Protein AF-A0A6N7MCQ1-F1 (afdb_monomer)

Nearest PDB structures (foldseek):
  2qne-assembly1_B  TM=9.044E-01  e=3.522E-06  Desulfitobacterium hafniense Y51
  7xcn-assembly1_D  TM=7.629E-01  e=4.212E-04  Methanosarcina barkeri MS
  7xcl-assembly1_F  TM=7.131E-01  e=3.229E-04  Methanosarcina barkeri MS
  7xcm-assembly1_C  TM=6.986E-01  e=2.893E-03  Methanosarcina barkeri MS

Sequence (179 aa):
MDYENFWTLVYDVQMKRMLSQSILIGRFDLYRSTSKEVTKHMSSNLRPELKLLGTETIKKVITEAKEVLEELGFYIENRQAIELLQQVGVRIDLEKKRAYLSPDLIDKALESVPSTIPLFNRAGHEVVELGGDNVCFDPGSAALNVLDPETGETRNAVTMDFIHLGRELMRILSSEFIV

Solvent-accessible surface area (backbone atoms only — not comparable to full-atom values): 11370 Å² total; per-residue (Å²): 134,66,72,71,61,55,56,55,51,55,52,53,57,52,49,59,52,54,63,64,49,63,74,62,64,84,71,66,83,85,74,77,86,82,72,92,86,75,72,102,55,91,71,85,72,84,76,85,80,87,79,88,71,54,71,67,57,52,53,49,54,54,52,53,52,34,48,43,32,42,76,73,32,46,83,55,80,57,64,69,60,51,54,54,40,48,75,74,67,44,53,66,43,76,90,78,27,29,40,28,45,51,56,69,58,53,52,59,54,55,73,71,56,74,77,58,46,82,38,62,47,97,88,70,47,79,49,43,61,49,40,85,93,57,77,72,47,65,77,86,76,86,66,65,58,38,74,37,86,88,80,73,45,78,40,75,52,52,75,64,56,56,53,49,50,54,51,53,47,66,73,69,61,60,78,40,61,57,131

Radius of gyration: 22.74 Å; Cα contacts (8 Å, |Δi|>4): 122; chains: 1; bounding box: 49×58×45 Å

Mean predicted aligned error: 13.06 Å

Structure (mmCIF, N/CA/C/O backbone):
data_AF-A0A6N7MCQ1-F1
#
_entry.id   AF-A0A6N7MCQ1-F1
#
loop_
_atom_site.group_PDB
_atom_site.id
_atom_site.type_symbol
_atom_site.label_atom_id
_atom_site.label_alt_id
_atom_site.label_comp_id
_atom_site.label_asym_id
_atom_site.label_entity_id
_atom_site.label_seq_id
_atom_site.pdbx_PDB_ins_code
_atom_site.Cartn_x
_atom_site.Cartn_y
_atom_site.Cartn_z
_atom_site.occupancy
_atom_site.B_iso_or_equiv
_atom_site.auth_seq_id
_atom_site.auth_comp_id
_atom_site.auth_asym_id
_atom_site.auth_atom_id
_atom_site.pdbx_PDB_model_num
ATOM 1 N N . MET A 1 1 ? 21.426 16.102 9.628 1.00 43.03 1 MET A N 1
ATOM 2 C CA . MET A 1 1 ? 21.468 14.749 9.042 1.00 43.03 1 MET A CA 1
ATOM 3 C C . MET A 1 1 ? 21.004 14.921 7.611 1.00 43.03 1 MET A C 1
ATOM 5 O O . MET A 1 1 ? 19.883 15.371 7.418 1.00 43.03 1 MET A O 1
ATOM 9 N N . ASP A 1 2 ? 21.923 14.775 6.663 1.00 36.31 2 ASP A N 1
ATOM 10 C CA . ASP A 1 2 ? 21.755 15.241 5.284 1.00 36.31 2 ASP A CA 1
ATOM 11 C C . ASP A 1 2 ? 20.918 14.240 4.473 1.00 36.31 2 ASP A C 1
ATOM 13 O O . ASP A 1 2 ? 21.270 13.060 4.413 1.00 36.31 2 ASP A O 1
ATOM 17 N N . TYR A 1 3 ? 19.800 14.690 3.893 1.00 34.94 3 TYR A N 1
ATOM 18 C CA . TYR A 1 3 ? 18.854 13.845 3.142 1.00 34.94 3 TYR A CA 1
ATOM 19 C C . TYR A 1 3 ? 19.502 13.200 1.900 1.00 34.94 3 TYR A C 1
ATOM 21 O O . TYR A 1 3 ? 19.123 12.098 1.509 1.00 34.94 3 TYR A O 1
ATOM 29 N N . GLU A 1 4 ? 20.532 13.836 1.340 1.00 40.56 4 GLU A N 1
ATOM 30 C CA . GLU A 1 4 ? 21.313 13.352 0.190 1.00 40.56 4 GLU A CA 1
ATOM 31 C C . GLU A 1 4 ? 22.093 12.054 0.487 1.00 40.56 4 GLU A C 1
ATOM 33 O O . GLU A 1 4 ? 22.210 11.158 -0.355 1.00 40.56 4 GLU A O 1
ATOM 38 N N . ASN A 1 5 ? 22.568 11.881 1.725 1.00 40.28 5 ASN A N 1
ATOM 39 C CA . ASN A 1 5 ? 23.360 10.705 2.099 1.00 40.28 5 ASN A CA 1
ATOM 40 C C . ASN A 1 5 ? 22.502 9.451 2.335 1.00 40.28 5 ASN A C 1
ATOM 42 O O . ASN A 1 5 ? 23.008 8.335 2.223 1.00 40.28 5 ASN A O 1
ATOM 46 N N . PHE A 1 6 ? 21.208 9.612 2.637 1.00 43.41 6 PHE A N 1
ATOM 47 C CA . PHE A 1 6 ? 20.296 8.483 2.840 1.00 43.41 6 PHE A CA 1
ATOM 48 C C . PHE A 1 6 ? 19.960 7.788 1.515 1.00 43.41 6 PHE A C 1
ATOM 50 O O . PHE A 1 6 ? 20.066 6.566 1.417 1.00 43.41 6 PHE A O 1
ATOM 57 N N . TRP A 1 7 ? 19.639 8.560 0.473 1.00 36.66 7 TRP A N 1
ATOM 58 C CA . TRP A 1 7 ? 19.322 8.012 -0.848 1.00 36.66 7 TRP A CA 1
ATOM 59 C C . TRP A 1 7 ? 20.534 7.352 -1.498 1.00 36.66 7 TRP A C 1
ATOM 61 O O . TRP A 1 7 ? 20.422 6.234 -1.995 1.00 36.66 7 TRP A O 1
ATOM 71 N N . THR A 1 8 ? 21.711 7.973 -1.403 1.00 45.12 8 THR A N 1
ATOM 72 C CA . THR A 1 8 ? 22.960 7.402 -1.928 1.00 45.12 8 THR A CA 1
ATOM 73 C C . THR A 1 8 ? 23.265 6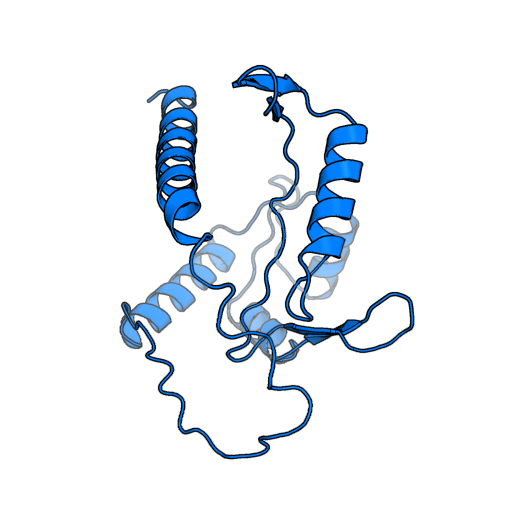.026 -1.317 1.00 45.12 8 THR A C 1
ATOM 75 O O . THR A 1 8 ? 23.644 5.101 -2.033 1.00 45.12 8 THR A O 1
ATOM 78 N N . LEU A 1 9 ? 23.020 5.844 -0.013 1.00 37.91 9 LEU A N 1
ATOM 79 C CA . LEU A 1 9 ? 23.228 4.564 0.671 1.00 37.91 9 LEU A CA 1
ATOM 80 C C . LEU A 1 9 ? 22.207 3.493 0.243 1.00 37.91 9 LEU A C 1
ATOM 82 O O . LEU A 1 9 ? 22.574 2.331 0.069 1.00 37.91 9 LEU A O 1
ATOM 86 N N . VAL A 1 10 ? 20.940 3.874 0.044 1.00 48.00 10 VAL A N 1
ATOM 87 C CA . VAL A 1 10 ? 19.885 2.962 -0.439 1.00 48.00 10 VAL A CA 1
ATOM 88 C C . VAL A 1 10 ? 20.183 2.488 -1.866 1.00 48.00 10 VAL A C 1
ATOM 90 O O . VAL A 1 10 ? 20.109 1.286 -2.133 1.00 48.00 10 VAL A O 1
ATOM 93 N N . TYR A 1 11 ? 20.595 3.397 -2.756 1.00 46.94 11 TYR A N 1
ATOM 94 C CA . TYR A 1 11 ? 20.949 3.061 -4.138 1.00 46.94 11 TYR A CA 1
ATOM 95 C C . TYR A 1 11 ? 22.202 2.178 -4.227 1.00 46.94 11 TYR A C 1
ATOM 97 O O . TYR A 1 11 ? 22.202 1.195 -4.970 1.00 46.94 11 TYR A O 1
ATOM 105 N N . ASP A 1 12 ? 23.241 2.452 -3.433 1.00 42.00 12 ASP A N 1
ATOM 106 C CA . ASP A 1 12 ? 24.497 1.687 -3.474 1.00 42.00 12 ASP A CA 1
ATOM 107 C C . ASP A 1 12 ? 24.323 0.247 -2.937 1.00 42.00 12 ASP A C 1
ATOM 109 O O . ASP A 1 12 ? 24.883 -0.714 -3.476 1.00 42.00 12 ASP A O 1
ATOM 113 N N . VAL A 1 13 ? 23.465 0.055 -1.924 1.00 44.38 13 VAL A N 1
ATOM 114 C CA . VAL A 1 13 ? 23.122 -1.277 -1.391 1.00 44.38 13 VAL A CA 1
ATOM 115 C C . VAL A 1 13 ? 22.240 -2.073 -2.362 1.00 44.38 13 VAL A C 1
ATOM 117 O O . VAL A 1 13 ? 22.452 -3.282 -2.518 1.00 44.38 13 VAL A O 1
ATOM 120 N N . GLN A 1 14 ? 21.284 -1.432 -3.048 1.00 39.69 14 GLN A N 1
ATOM 121 C CA . GLN A 1 14 ? 20.488 -2.103 -4.084 1.00 39.69 14 GLN A CA 1
ATOM 122 C C . GLN A 1 14 ? 21.341 -2.499 -5.296 1.00 39.69 14 GLN A C 1
ATOM 124 O O . GLN A 1 14 ? 21.234 -3.630 -5.777 1.00 39.69 14 GLN A O 1
ATOM 129 N N . MET A 1 15 ? 22.241 -1.623 -5.749 1.00 43.88 15 MET A N 1
ATOM 130 C CA . MET A 1 15 ? 23.055 -1.873 -6.940 1.00 43.88 15 MET A CA 1
ATOM 131 C C . MET A 1 15 ? 24.092 -2.982 -6.741 1.00 43.88 15 MET A C 1
ATOM 133 O O . MET A 1 15 ? 24.231 -3.862 -7.596 1.00 43.88 15 MET A O 1
ATOM 137 N N . LYS A 1 16 ? 24.753 -3.029 -5.577 1.00 38.12 16 LYS A N 1
ATOM 138 C CA . LYS A 1 16 ? 25.693 -4.115 -5.242 1.00 38.12 16 LYS A CA 1
ATOM 139 C C . LYS A 1 16 ? 25.004 -5.480 -5.135 1.00 38.12 16 LYS A C 1
ATOM 141 O O . LYS A 1 16 ? 25.601 -6.495 -5.495 1.00 38.12 16 LYS A O 1
ATOM 146 N N . ARG A 1 17 ? 23.733 -5.525 -4.712 1.00 40.00 17 ARG A N 1
ATOM 147 C CA . ARG A 1 17 ? 22.929 -6.762 -4.712 1.00 40.00 17 ARG A CA 1
ATOM 148 C C . ARG A 1 17 ? 22.526 -7.205 -6.119 1.00 40.00 17 ARG A C 1
ATOM 150 O O . ARG A 1 17 ? 22.543 -8.404 -6.386 1.00 40.00 17 ARG A O 1
ATOM 157 N N . MET A 1 18 ? 22.230 -6.272 -7.023 1.00 36.62 18 MET A N 1
ATOM 158 C CA . MET A 1 18 ? 21.827 -6.584 -8.400 1.00 36.62 18 MET A CA 1
ATOM 159 C C . MET A 1 18 ? 22.988 -7.160 -9.234 1.00 36.62 18 MET A C 1
ATOM 161 O O . MET A 1 18 ? 22.827 -8.156 -9.945 1.00 36.62 18 MET A O 1
ATOM 165 N N . LEU A 1 19 ? 24.201 -6.619 -9.069 1.00 36.97 19 LEU A N 1
ATOM 166 C CA . LEU A 1 19 ? 25.403 -7.121 -9.751 1.00 36.97 19 LEU A CA 1
ATOM 167 C C . LEU A 1 19 ? 25.834 -8.511 -9.246 1.00 36.97 19 LEU A C 1
ATOM 169 O O . LEU A 1 19 ? 26.277 -9.345 -10.034 1.00 36.97 19 LEU A O 1
ATOM 173 N N . SER A 1 20 ? 25.613 -8.816 -7.963 1.00 35.09 20 SER A N 1
ATOM 174 C CA . SER A 1 20 ? 25.866 -10.150 -7.397 1.00 35.09 20 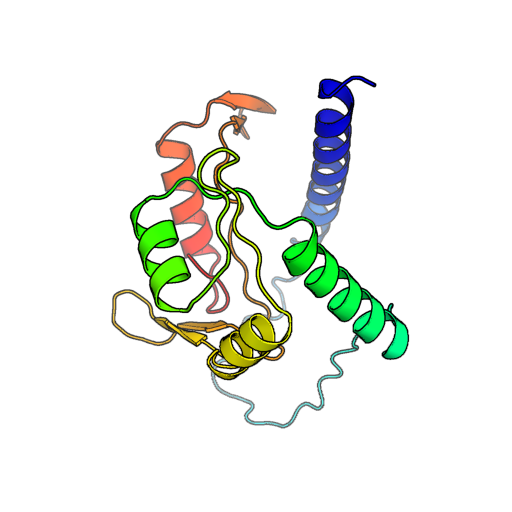SER A CA 1
ATOM 175 C C . SER A 1 20 ? 24.927 -11.238 -7.941 1.00 35.09 20 SER A C 1
ATOM 177 O O . SER A 1 20 ? 25.310 -12.407 -7.938 1.00 35.09 20 SER A O 1
ATOM 179 N N . GLN A 1 21 ? 23.715 -10.895 -8.390 1.00 36.03 21 GLN A N 1
ATOM 180 C CA . GLN A 1 21 ? 22.756 -11.872 -8.929 1.00 36.03 21 GLN A CA 1
ATOM 181 C C . GLN A 1 21 ? 22.949 -12.133 -10.429 1.00 36.03 21 GLN A C 1
ATOM 183 O O . GLN A 1 21 ? 22.589 -13.200 -10.924 1.00 36.03 21 GLN A O 1
ATOM 188 N N . SER A 1 22 ? 23.617 -11.219 -11.136 1.00 31.84 22 SER A N 1
ATOM 189 C CA . SER A 1 22 ? 23.858 -11.307 -12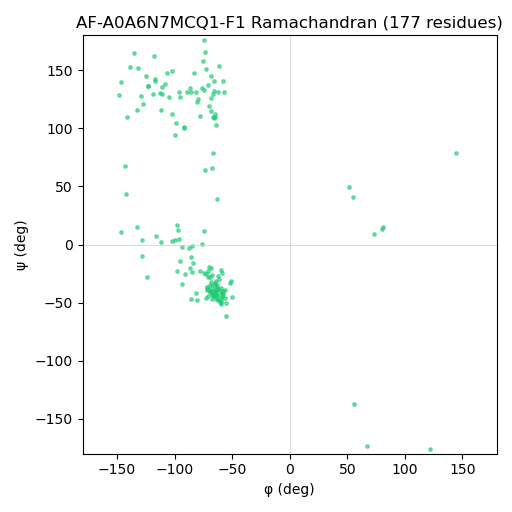.583 1.00 31.84 22 SER A CA 1
ATOM 190 C C . SER A 1 22 ? 24.823 -12.442 -12.975 1.00 31.84 22 SER A C 1
ATOM 192 O O . SER A 1 22 ? 24.792 -12.917 -14.106 1.00 31.84 22 SER A O 1
ATOM 194 N N . ILE A 1 23 ? 25.637 -12.941 -12.036 1.00 34.22 23 ILE A N 1
ATOM 195 C CA . ILE A 1 23 ? 26.572 -14.061 -12.266 1.00 34.22 23 ILE A CA 1
ATOM 196 C C . ILE A 1 23 ? 25.883 -15.434 -12.101 1.00 34.22 23 ILE A C 1
ATOM 198 O O . ILE A 1 23 ? 26.394 -16.441 -12.591 1.00 34.22 23 ILE A O 1
ATOM 202 N N . LEU A 1 24 ? 24.694 -15.506 -11.484 1.00 32.34 24 LEU A N 1
ATOM 203 C CA . LEU A 1 24 ? 23.984 -16.778 -11.265 1.00 32.34 24 LEU A CA 1
ATOM 204 C C . LEU A 1 24 ? 22.928 -17.122 -12.329 1.00 32.34 24 LEU A C 1
ATOM 206 O O . LEU A 1 24 ? 22.501 -18.274 -12.402 1.00 32.34 24 LEU A O 1
ATOM 210 N N . ILE A 1 25 ? 22.521 -16.166 -13.168 1.00 42.16 25 ILE A N 1
ATOM 211 C CA . ILE A 1 25 ? 21.439 -16.373 -14.150 1.00 42.16 25 ILE A CA 1
ATOM 212 C C . ILE A 1 25 ? 21.896 -17.274 -15.317 1.00 42.16 25 ILE A C 1
ATOM 214 O O . ILE A 1 25 ? 21.096 -18.014 -15.881 1.00 42.16 25 ILE A O 1
ATOM 218 N N . GLY A 1 26 ? 23.200 -17.331 -15.609 1.00 33.19 26 GLY A N 1
ATOM 219 C CA . GLY A 1 26 ? 23.767 -18.100 -16.727 1.00 33.19 26 GLY A CA 1
ATOM 220 C C . GLY A 1 26 ? 23.841 -19.626 -16.560 1.00 33.19 26 GLY A C 1
ATOM 221 O O . GLY A 1 26 ? 24.526 -20.277 -17.345 1.00 33.19 26 GLY A O 1
ATOM 222 N N . ARG A 1 27 ? 23.199 -20.228 -15.545 1.00 33.72 27 ARG A N 1
ATOM 223 C CA . ARG A 1 27 ? 23.262 -21.689 -15.313 1.00 33.72 27 ARG A CA 1
ATOM 224 C C . ARG A 1 27 ? 21.911 -22.392 -15.151 1.00 33.72 27 ARG A C 1
ATOM 226 O O . ARG A 1 27 ? 21.897 -23.596 -14.914 1.00 33.72 27 ARG A O 1
ATOM 233 N N . PHE A 1 28 ? 20.793 -21.680 -15.312 1.00 35.19 28 PHE A N 1
ATOM 234 C CA . PHE A 1 28 ? 19.444 -22.244 -15.138 1.00 35.19 28 PHE A CA 1
ATOM 235 C C . PHE A 1 28 ? 18.780 -22.756 -16.434 1.00 35.19 28 PHE A C 1
ATOM 237 O O . PHE A 1 28 ? 17.699 -23.342 -16.378 1.00 35.19 28 PHE A O 1
ATOM 244 N N . ASP A 1 29 ? 19.435 -22.621 -17.591 1.00 36.22 29 ASP A N 1
ATOM 245 C CA . ASP A 1 29 ? 18.854 -22.949 -18.906 1.00 36.22 29 ASP A CA 1
ATOM 246 C C . ASP A 1 29 ? 18.774 -24.450 -19.252 1.00 36.22 29 ASP A C 1
ATOM 248 O O . ASP A 1 29 ? 18.258 -24.818 -20.305 1.00 36.22 29 ASP A O 1
ATOM 252 N N . LEU A 1 30 ? 19.204 -25.355 -18.367 1.00 32.06 30 LEU A N 1
ATOM 253 C CA . LEU A 1 30 ? 19.201 -26.804 -18.635 1.00 32.06 30 LEU A CA 1
ATOM 254 C C . LEU A 1 30 ? 17.978 -27.573 -18.103 1.00 32.06 30 LEU A C 1
ATOM 256 O O . LEU A 1 30 ? 17.929 -28.790 -18.257 1.00 32.06 30 LEU A O 1
ATOM 260 N N . TYR A 1 31 ? 16.971 -26.901 -17.530 1.00 35.09 31 TYR A N 1
ATOM 261 C CA . TYR A 1 31 ? 15.773 -27.572 -16.985 1.00 35.09 31 TYR A CA 1
ATOM 262 C C . TYR A 1 31 ? 14.462 -27.298 -17.753 1.00 35.09 31 TYR A C 1
ATOM 264 O O . TYR A 1 31 ? 13.399 -27.767 -17.356 1.00 35.09 31 TYR A O 1
ATOM 272 N N . ARG A 1 32 ? 14.487 -26.535 -18.857 1.00 38.62 32 ARG A N 1
ATOM 273 C CA . ARG A 1 32 ? 13.259 -25.960 -19.453 1.00 38.62 32 ARG A CA 1
ATOM 274 C C . ARG A 1 32 ? 12.652 -26.675 -20.668 1.00 38.62 32 ARG A C 1
ATOM 276 O O . ARG A 1 32 ? 11.658 -26.178 -21.190 1.00 38.62 32 ARG A O 1
ATOM 283 N N . SER A 1 33 ? 13.164 -27.822 -21.123 1.00 33.50 33 SER A N 1
ATOM 284 C CA . SER A 1 33 ? 12.693 -28.423 -22.390 1.00 33.50 33 SER A CA 1
ATOM 285 C C . SER A 1 33 ? 11.717 -29.606 -22.298 1.00 33.50 33 SER A C 1
ATOM 287 O O . SER A 1 33 ? 11.309 -30.095 -23.347 1.00 33.50 33 SER A O 1
ATOM 289 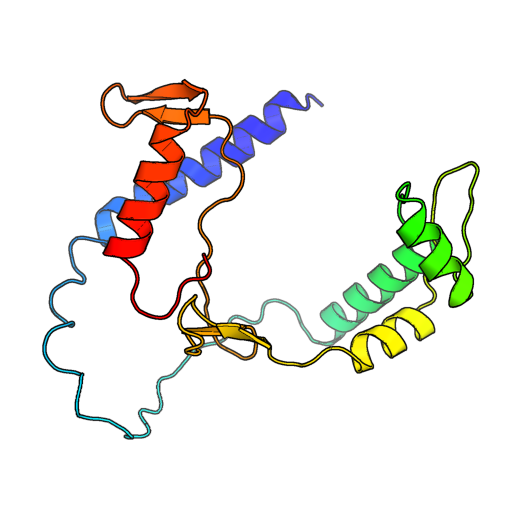N N . THR A 1 34 ? 11.252 -30.050 -21.122 1.00 32.97 34 THR A N 1
ATOM 290 C CA . THR A 1 34 ? 10.353 -31.232 -21.053 1.00 32.97 34 THR A CA 1
ATOM 291 C C . THR A 1 34 ? 9.231 -31.173 -20.012 1.00 32.97 34 THR A C 1
ATOM 293 O O . THR A 1 34 ? 8.946 -32.181 -19.375 1.00 32.97 34 THR A O 1
ATOM 296 N N . SER A 1 35 ? 8.530 -30.045 -19.863 1.00 35.94 35 SER A N 1
ATOM 297 C CA . SER A 1 35 ? 7.319 -30.005 -19.018 1.00 35.94 35 SER A CA 1
ATOM 298 C C . SER A 1 35 ? 6.233 -29.099 -19.593 1.00 35.94 35 SER A C 1
ATOM 300 O O . SER A 1 35 ? 5.913 -28.059 -19.026 1.00 35.94 35 SER A O 1
ATOM 302 N N . LYS A 1 36 ? 5.644 -29.488 -20.728 1.00 39.03 36 LYS A N 1
ATOM 303 C CA . LYS A 1 36 ? 4.326 -28.970 -21.140 1.00 39.03 36 LYS A CA 1
ATOM 304 C C . LYS A 1 36 ? 3.222 -30.026 -21.219 1.00 39.03 36 LYS A C 1
ATOM 306 O O . LYS A 1 36 ? 2.113 -29.677 -21.590 1.00 39.03 36 LYS A O 1
ATOM 311 N N . GLU A 1 37 ? 3.459 -31.268 -20.783 1.00 38.38 37 GLU A N 1
ATOM 312 C CA . GLU A 1 37 ? 2.398 -32.294 -20.823 1.00 38.38 37 GLU A CA 1
ATOM 313 C C . GLU A 1 37 ? 2.400 -33.349 -19.704 1.00 38.38 37 GLU A C 1
ATOM 315 O O . GLU A 1 37 ? 1.623 -34.297 -19.750 1.00 38.38 37 GLU A O 1
ATOM 320 N N . VAL A 1 38 ? 3.193 -33.195 -18.639 1.00 38.91 38 VAL A N 1
ATOM 321 C CA . VAL A 1 38 ? 3.172 -34.144 -17.513 1.00 38.91 38 VAL A CA 1
ATOM 322 C C . VAL A 1 38 ? 3.315 -33.391 -16.198 1.00 38.91 38 VAL A C 1
ATOM 324 O O . VAL A 1 38 ? 4.382 -32.858 -15.924 1.00 38.91 38 VAL A O 1
ATOM 327 N N . THR A 1 39 ? 2.228 -33.352 -15.416 1.00 38.38 39 THR A N 1
ATOM 328 C CA . THR A 1 39 ? 2.131 -33.445 -13.937 1.00 38.38 39 THR A CA 1
ATOM 329 C C . THR A 1 39 ? 1.019 -32.569 -13.335 1.00 38.38 39 THR A C 1
ATOM 331 O O . THR A 1 39 ? 1.256 -31.613 -12.611 1.00 38.38 39 THR A O 1
ATOM 334 N N . LYS A 1 40 ? -0.228 -33.053 -13.432 1.00 39.59 40 LYS A N 1
ATOM 335 C CA . LYS A 1 40 ? -1.074 -33.152 -12.228 1.00 39.59 40 LYS A CA 1
ATOM 336 C C . LYS A 1 40 ? -0.542 -34.333 -11.402 1.00 39.59 40 LYS A C 1
ATOM 338 O O . LYS A 1 40 ? -1.155 -35.391 -11.319 1.00 39.59 40 LYS A O 1
ATOM 343 N N . HIS A 1 41 ? 0.689 -34.213 -10.917 1.00 37.59 41 HIS A N 1
ATOM 344 C CA . HIS A 1 41 ? 1.220 -35.044 -9.846 1.00 37.59 41 HIS A CA 1
ATOM 345 C C . HIS A 1 41 ? 1.359 -34.113 -8.660 1.00 37.59 41 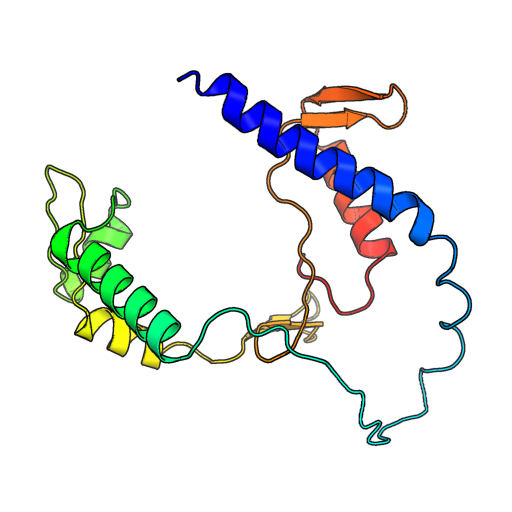HIS A C 1
ATOM 347 O O . HIS A 1 41 ? 1.912 -33.026 -8.799 1.00 37.59 41 HIS A O 1
ATOM 353 N N . MET A 1 42 ? 0.833 -34.533 -7.513 1.00 44.94 42 MET A N 1
ATOM 354 C CA . MET A 1 42 ? 1.106 -33.878 -6.244 1.00 44.94 42 MET A CA 1
ATOM 355 C C . MET A 1 42 ? 2.583 -34.084 -5.909 1.00 44.94 42 MET A C 1
ATOM 357 O O . MET A 1 42 ? 2.943 -34.966 -5.135 1.00 44.94 42 MET A O 1
ATOM 361 N N . SER A 1 43 ? 3.459 -33.300 -6.532 1.00 48.62 43 SER A N 1
ATOM 362 C CA . SER A 1 43 ? 4.767 -33.050 -5.964 1.00 48.62 43 SER A CA 1
ATOM 363 C C . SER A 1 43 ? 4.509 -32.278 -4.677 1.00 48.62 43 SER A C 1
ATOM 365 O O . SER A 1 43 ? 4.011 -31.152 -4.682 1.00 48.62 43 SER A O 1
ATOM 367 N N . SER A 1 44 ? 4.792 -32.915 -3.544 1.00 57.44 44 SER A N 1
ATOM 368 C CA . SER A 1 44 ? 4.906 -32.252 -2.249 1.00 57.44 44 SER A CA 1
ATOM 369 C C . SER A 1 44 ? 6.145 -31.354 -2.285 1.00 57.44 44 SER A C 1
ATOM 371 O O . SER A 1 44 ? 7.164 -31.640 -1.657 1.00 57.44 44 SER A O 1
ATOM 373 N N . ASN A 1 45 ? 6.107 -30.319 -3.120 1.00 70.94 45 ASN A N 1
ATOM 374 C CA . ASN A 1 45 ? 7.158 -29.329 -3.199 1.00 70.94 45 ASN A CA 1
ATOM 375 C C . ASN A 1 45 ? 7.147 -28.582 -1.868 1.00 70.94 45 ASN A C 1
ATOM 377 O O . ASN A 1 45 ? 6.210 -27.846 -1.565 1.00 70.94 45 ASN A O 1
ATOM 381 N N . LEU A 1 46 ? 8.176 -28.810 -1.055 1.00 79.88 46 LEU A N 1
ATOM 382 C CA . LEU A 1 46 ? 8.382 -28.067 0.175 1.00 79.88 46 LEU A CA 1
ATOM 383 C C . LEU A 1 46 ? 8.663 -26.608 -0.203 1.00 79.88 46 LEU A C 1
ATOM 385 O O . LEU A 1 46 ? 9.723 -26.301 -0.745 1.00 79.88 46 LEU A O 1
ATOM 389 N N . ARG A 1 47 ? 7.711 -25.717 0.077 1.00 79.44 47 ARG A N 1
ATOM 390 C CA . ARG A 1 47 ? 7.915 -24.267 0.048 1.00 79.44 47 ARG A CA 1
ATOM 391 C C . ARG A 1 47 ? 8.139 -23.805 1.489 1.00 79.44 47 ARG A C 1
ATOM 393 O O . ARG A 1 47 ? 7.166 -23.643 2.218 1.00 79.44 47 ARG A O 1
ATOM 400 N N . PRO A 1 48 ? 9.393 -23.691 1.956 1.00 87.25 48 PRO A N 1
ATOM 401 C CA . PRO A 1 48 ? 9.648 -23.251 3.318 1.00 87.25 48 PRO A CA 1
ATOM 402 C C . PRO A 1 48 ? 9.214 -21.792 3.489 1.00 87.25 48 PRO A C 1
ATOM 404 O O . PRO A 1 48 ? 9.608 -20.922 2.716 1.00 87.25 48 PRO A O 1
ATOM 407 N N . GLU A 1 49 ? 8.434 -21.525 4.531 1.00 86.62 49 GLU A N 1
ATOM 408 C CA . GLU A 1 49 ? 8.068 -20.170 4.936 1.00 86.62 49 GLU A CA 1
ATOM 409 C C . GLU A 1 49 ? 9.099 -19.620 5.926 1.00 86.62 49 GLU A C 1
ATOM 411 O O . GLU A 1 49 ? 9.423 -20.261 6.930 1.00 86.62 49 GLU A O 1
ATOM 416 N N . LEU A 1 50 ? 9.583 -18.401 5.686 1.00 91.44 50 LEU A N 1
ATOM 417 C CA . LEU A 1 50 ? 10.403 -17.678 6.654 1.00 91.44 50 LEU A CA 1
ATOM 418 C C . LEU A 1 50 ? 9.508 -16.799 7.537 1.00 91.44 50 LEU A C 1
ATOM 420 O O . LEU A 1 50 ? 9.123 -15.699 7.146 1.00 91.44 50 LEU A O 1
ATOM 424 N N . LYS A 1 51 ? 9.202 -17.266 8.751 1.00 91.81 51 LYS A N 1
ATOM 425 C CA . LYS A 1 51 ? 8.447 -16.495 9.753 1.00 91.81 51 LYS A CA 1
ATOM 426 C C . LYS A 1 51 ? 9.393 -15.849 10.758 1.00 91.81 51 LYS A C 1
ATOM 428 O O . LYS A 1 51 ? 9.927 -16.522 11.632 1.00 91.81 51 LYS A O 1
ATOM 433 N N . LEU A 1 52 ? 9.592 -14.537 10.625 1.00 95.62 52 LEU A N 1
ATOM 434 C CA . LEU A 1 52 ? 10.446 -13.752 11.528 1.00 95.62 52 LEU A CA 1
ATOM 435 C C . LEU A 1 52 ? 9.684 -13.158 12.720 1.00 95.62 52 LEU A C 1
ATOM 437 O O . LEU A 1 52 ? 10.287 -12.890 13.755 1.00 95.62 52 LEU A O 1
ATOM 441 N N . LEU A 1 53 ? 8.373 -12.940 12.580 1.00 96.44 53 LEU A N 1
ATOM 442 C CA . LEU A 1 53 ? 7.532 -12.316 13.602 1.00 96.44 53 LEU A CA 1
ATOM 443 C C . LEU A 1 53 ? 6.552 -13.334 14.187 1.00 96.44 53 LEU A C 1
ATOM 445 O O . LEU A 1 53 ? 5.912 -14.087 13.453 1.00 96.44 53 LEU A O 1
ATOM 449 N N . GLY A 1 54 ? 6.421 -13.333 15.515 1.00 96.94 54 GLY A N 1
ATOM 450 C CA . GLY A 1 54 ? 5.396 -14.109 16.208 1.00 96.94 54 GLY A CA 1
ATOM 451 C C . GLY A 1 54 ? 4.012 -13.468 16.080 1.00 96.94 54 GLY A C 1
ATOM 452 O O . GLY A 1 54 ? 3.888 -12.260 15.875 1.00 96.94 54 GLY A O 1
ATOM 453 N N . THR A 1 55 ? 2.961 -14.268 16.260 1.00 96.94 55 THR A N 1
ATOM 454 C CA . THR A 1 55 ? 1.564 -13.827 16.111 1.00 96.94 55 THR A CA 1
ATOM 455 C C . THR A 1 55 ? 1.210 -12.638 17.006 1.00 96.94 55 THR A C 1
ATOM 457 O O . THR A 1 55 ? 0.528 -11.721 16.561 1.00 96.94 55 THR A O 1
ATOM 460 N N . GLU A 1 56 ? 1.706 -12.606 18.245 1.00 97.81 56 GLU A N 1
ATOM 461 C CA . GLU A 1 56 ? 1.454 -11.488 19.166 1.00 97.81 56 GLU A CA 1
ATOM 462 C C . GLU A 1 56 ? 2.136 -10.192 18.708 1.00 97.81 56 GLU A C 1
ATOM 464 O O . GLU A 1 56 ? 1.554 -9.115 18.814 1.00 97.81 56 GLU A O 1
ATOM 469 N N . THR A 1 57 ? 3.331 -10.284 18.116 1.00 98.31 57 THR A N 1
ATOM 470 C CA . THR A 1 57 ? 4.008 -9.126 17.514 1.00 98.31 57 THR A CA 1
ATOM 471 C C . THR A 1 57 ? 3.235 -8.606 16.306 1.00 98.31 57 THR A C 1
ATOM 473 O O . THR A 1 57 ? 3.061 -7.400 16.177 1.00 98.31 57 THR A O 1
ATOM 476 N N . ILE A 1 58 ? 2.727 -9.501 15.452 1.00 98.00 58 ILE A N 1
ATOM 477 C CA . ILE A 1 58 ? 1.906 -9.126 14.291 1.00 98.00 58 ILE A CA 1
ATOM 478 C C . ILE A 1 58 ? 0.633 -8.402 14.745 1.00 98.00 58 ILE A C 1
ATOM 480 O O . ILE A 1 58 ? 0.346 -7.315 14.250 1.00 98.00 58 ILE A O 1
ATOM 484 N N . LYS A 1 59 ? -0.097 -8.961 15.721 1.00 97.94 59 LYS A N 1
ATOM 485 C CA . LYS A 1 59 ? -1.294 -8.320 16.292 1.00 97.94 59 LYS A CA 1
ATOM 486 C C . LYS A 1 59 ? -0.978 -6.929 16.828 1.00 97.94 59 LYS A C 1
ATOM 488 O O . LYS A 1 59 ? -1.693 -5.989 16.510 1.00 97.94 59 LYS A O 1
ATOM 493 N N . LYS A 1 60 ? 0.117 -6.795 17.582 1.00 98.31 60 LYS A N 1
ATOM 494 C CA . LYS A 1 60 ? 0.552 -5.511 18.133 1.00 98.31 60 LYS A CA 1
ATOM 495 C C . LYS A 1 60 ? 0.830 -4.475 17.038 1.00 98.31 60 LYS A C 1
ATOM 497 O O . LYS A 1 60 ? 0.309 -3.373 17.129 1.00 98.31 60 LYS A O 1
ATOM 502 N N . VAL A 1 61 ? 1.574 -4.838 15.987 1.00 98.31 61 VAL A N 1
ATOM 503 C CA . VAL A 1 61 ? 1.852 -3.940 14.848 1.00 98.31 61 VAL A CA 1
ATOM 504 C C . VAL A 1 61 ? 0.560 -3.483 14.168 1.00 98.31 61 VAL A C 1
ATOM 506 O O . VAL A 1 61 ? 0.424 -2.308 13.843 1.00 98.31 61 VAL A O 1
ATOM 509 N N . ILE A 1 62 ? -0.397 -4.392 13.964 1.00 98.12 62 ILE A N 1
ATOM 510 C CA . ILE A 1 62 ? -1.683 -4.058 13.336 1.00 98.12 62 ILE A CA 1
ATOM 511 C C . ILE A 1 62 ? -2.505 -3.124 14.233 1.00 98.12 62 ILE A C 1
ATOM 513 O O . ILE A 1 62 ? -3.066 -2.152 13.731 1.00 98.12 62 ILE A O 1
ATOM 517 N N . THR A 1 63 ? -2.567 -3.388 15.541 1.00 98.25 63 THR A N 1
ATOM 518 C CA . THR A 1 63 ? -3.261 -2.518 16.502 1.00 98.25 63 THR A CA 1
ATOM 519 C C . THR A 1 63 ? -2.655 -1.116 16.513 1.00 98.25 63 THR A C 1
ATOM 521 O O . THR A 1 63 ? -3.379 -0.149 16.297 1.00 98.25 63 THR A O 1
ATOM 524 N N . GLU A 1 64 ? -1.332 -0.999 16.655 1.00 98.38 64 GLU A N 1
ATOM 525 C CA . GLU A 1 64 ? -0.642 0.299 16.681 1.00 98.38 64 GLU A CA 1
ATOM 526 C C . GLU A 1 64 ? -0.790 1.054 15.346 1.00 98.38 64 GLU A C 1
ATOM 528 O O . GLU A 1 64 ? -0.960 2.271 15.328 1.00 98.38 64 GLU A O 1
ATOM 533 N N . ALA A 1 65 ? -0.795 0.353 14.204 1.00 98.50 65 ALA A N 1
ATOM 534 C CA . ALA A 1 65 ? -1.050 0.978 12.905 1.00 98.50 65 ALA A CA 1
ATOM 535 C C . ALA A 1 65 ? -2.467 1.574 12.804 1.00 98.50 65 ALA A C 1
ATOM 537 O O . ALA A 1 65 ? -2.640 2.650 12.227 1.00 98.50 65 ALA A O 1
ATOM 538 N N . LYS A 1 66 ? -3.479 0.905 13.374 1.00 98.44 66 LYS A N 1
ATOM 539 C CA . LYS A 1 66 ? -4.847 1.440 13.443 1.00 98.44 66 LYS A CA 1
ATOM 540 C C . LYS A 1 66 ? -4.930 2.650 14.374 1.00 98.44 66 LYS A C 1
ATOM 542 O O . LYS A 1 66 ? -5.526 3.647 13.983 1.00 98.44 66 LYS A O 1
ATOM 547 N N . GLU A 1 67 ? -4.279 2.602 15.536 1.00 98.38 67 GLU A N 1
ATOM 548 C CA . GLU A 1 67 ? -4.186 3.742 16.466 1.00 98.38 67 GLU A CA 1
ATOM 549 C C . GLU A 1 67 ? -3.546 4.965 15.788 1.00 98.38 67 GLU A C 1
ATOM 551 O O . GLU A 1 67 ? -4.066 6.074 15.882 1.00 98.38 67 GLU A O 1
ATOM 556 N N . VAL A 1 68 ? -2.479 4.772 15.001 1.00 98.62 68 VAL A N 1
ATOM 557 C CA . VAL A 1 68 ? -1.873 5.850 14.198 1.00 98.62 68 VAL A CA 1
ATOM 558 C C . VAL A 1 68 ? -2.883 6.465 13.221 1.00 98.62 68 VAL A C 1
ATOM 560 O O . VAL A 1 68 ? -2.970 7.691 13.117 1.00 98.62 68 VAL A O 1
ATOM 563 N N . LEU A 1 69 ? -3.661 5.648 12.508 1.00 98.44 69 LEU A N 1
ATOM 564 C CA . LEU A 1 69 ? -4.669 6.140 11.561 1.00 98.44 69 LEU A CA 1
ATOM 565 C C . LEU A 1 69 ? -5.860 6.831 12.249 1.00 98.44 69 LEU A C 1
ATOM 567 O O . LEU A 1 69 ? -6.461 7.728 11.652 1.00 98.44 69 LEU A O 1
ATOM 571 N N . GLU A 1 70 ? -6.180 6.459 13.485 1.00 98.25 70 GLU A N 1
ATOM 572 C CA . GLU A 1 70 ? -7.257 7.056 14.278 1.00 98.25 70 GLU A CA 1
ATOM 573 C C . GLU A 1 70 ? -6.835 8.374 14.943 1.00 98.25 70 GLU A C 1
ATOM 575 O O . GLU A 1 70 ? -7.542 9.387 14.858 1.00 98.25 70 GLU A O 1
ATOM 580 N N . GLU A 1 71 ? -5.669 8.387 15.589 1.00 98.06 71 GLU A N 1
ATOM 581 C CA . GLU A 1 71 ? -5.196 9.512 16.394 1.00 98.06 71 GLU A CA 1
ATOM 582 C C . GLU A 1 71 ? -4.461 10.562 15.556 1.00 98.06 71 GLU A C 1
ATOM 584 O O . GLU A 1 71 ? -4.738 11.760 15.671 1.00 98.06 71 GLU A O 1
ATOM 589 N N . LEU A 1 72 ? -3.538 10.126 14.692 1.00 98.12 72 LEU A N 1
ATOM 590 C CA . LEU A 1 72 ? -2.696 11.019 13.886 1.00 98.12 72 LEU A CA 1
ATOM 591 C C . LEU A 1 72 ? -3.298 11.287 12.505 1.00 98.12 72 LEU A C 1
ATOM 593 O O . LEU A 1 72 ? -3.162 12.399 11.976 1.00 98.12 72 LEU A O 1
ATOM 597 N N . GLY A 1 73 ? -3.986 10.291 11.945 1.00 98.00 73 GLY A N 1
ATOM 598 C CA . GLY A 1 73 ? -4.594 10.362 10.623 1.00 98.00 73 GLY A CA 1
ATOM 599 C C . GLY A 1 73 ? -3.571 10.435 9.488 1.00 98.00 73 GLY A C 1
ATOM 600 O O . GLY A 1 73 ? -2.358 10.339 9.682 1.00 98.00 73 GLY A O 1
ATOM 601 N N . PHE A 1 74 ? -4.063 10.639 8.270 1.00 98.12 74 PHE A N 1
ATOM 602 C CA . PHE A 1 74 ? -3.236 10.743 7.067 1.00 98.12 74 PHE A CA 1
ATOM 603 C C . PHE A 1 74 ? -3.615 11.966 6.230 1.00 98.12 74 PHE A C 1
ATOM 605 O O . PHE A 1 74 ? -4.751 12.441 6.277 1.00 98.12 74 PHE A O 1
ATOM 612 N N . TYR A 1 75 ? -2.642 12.498 5.486 1.00 98.12 75 TYR A N 1
ATOM 613 C CA . TYR A 1 75 ? -2.853 13.654 4.614 1.00 98.12 75 TYR A CA 1
ATOM 614 C C . TYR A 1 75 ? -3.705 13.279 3.400 1.00 98.12 75 TYR A C 1
ATOM 616 O O . TYR A 1 75 ? -3.471 12.251 2.765 1.00 98.12 75 TYR A O 1
ATOM 624 N N . ILE A 1 76 ? -4.653 14.141 3.049 1.00 97.44 76 ILE A N 1
ATOM 625 C CA . ILE A 1 76 ? -5.530 13.971 1.897 1.00 97.44 76 ILE A CA 1
ATOM 626 C C . ILE A 1 76 ? -5.921 15.327 1.313 1.00 97.44 76 ILE A C 1
ATOM 628 O O . ILE A 1 76 ? -6.412 16.209 2.008 1.00 97.44 76 ILE A O 1
ATOM 632 N N . GLU A 1 77 ? -5.746 15.486 0.003 1.00 96.38 77 GLU A N 1
ATOM 633 C CA . GLU A 1 77 ? -6.126 16.719 -0.701 1.00 96.38 77 GLU A CA 1
ATOM 634 C C . GLU A 1 77 ? -7.007 16.494 -1.926 1.00 96.38 77 GLU A C 1
ATOM 636 O O . GLU A 1 77 ? -7.553 17.449 -2.481 1.00 96.38 77 GLU A O 1
ATOM 641 N N . ASN A 1 78 ? -7.172 15.240 -2.351 1.00 97.50 78 ASN A N 1
ATOM 642 C CA . ASN A 1 78 ? -8.076 14.928 -3.441 1.00 97.50 78 ASN A CA 1
ATOM 643 C C . ASN A 1 78 ? -9.519 15.167 -2.980 1.00 97.50 78 ASN A C 1
ATOM 645 O O . ASN A 1 78 ? -10.027 14.483 -2.092 1.00 97.50 78 ASN A O 1
ATOM 649 N N . ARG A 1 79 ? -10.182 16.140 -3.608 1.00 95.75 79 ARG A N 1
ATOM 650 C CA . ARG A 1 79 ? -11.537 16.556 -3.241 1.00 95.75 79 ARG A CA 1
ATOM 651 C C . ARG A 1 79 ? -12.559 15.418 -3.330 1.00 95.75 79 ARG A C 1
ATOM 653 O O . ARG A 1 79 ? -13.379 15.291 -2.431 1.00 95.75 79 ARG A O 1
ATOM 660 N N . GLN A 1 80 ? -12.496 14.588 -4.371 1.00 97.19 80 GLN A N 1
ATOM 661 C CA . GLN A 1 80 ? -13.431 13.469 -4.537 1.00 97.19 80 GLN A CA 1
ATOM 662 C C . GLN A 1 80 ? -13.249 12.428 -3.427 1.00 97.19 80 GLN A C 1
ATOM 664 O O . GLN A 1 80 ? -14.223 11.939 -2.867 1.00 97.19 80 GLN A O 1
ATOM 669 N N . ALA A 1 81 ? -12.003 12.130 -3.057 1.00 96.19 81 ALA A N 1
ATOM 670 C CA . ALA A 1 81 ? -11.709 11.216 -1.960 1.00 96.19 81 ALA A CA 1
ATOM 671 C C . ALA A 1 81 ? -12.173 11.773 -0.600 1.00 96.19 81 ALA A C 1
ATOM 673 O O . ALA A 1 81 ? -12.720 11.026 0.206 1.00 96.19 81 ALA A O 1
ATOM 674 N N . ILE A 1 82 ? -12.031 13.084 -0.364 1.00 96.62 82 ILE A N 1
ATOM 675 C CA . ILE A 1 82 ? -12.585 13.755 0.825 1.00 96.62 82 ILE A CA 1
ATOM 676 C C . ILE A 1 82 ? -14.110 13.590 0.876 1.00 96.62 82 ILE A C 1
ATOM 678 O O . ILE A 1 82 ? -14.638 13.179 1.907 1.00 96.62 82 ILE A O 1
ATOM 682 N N . GLU A 1 83 ? -14.810 13.866 -0.228 1.00 96.06 83 GLU A N 1
ATOM 683 C CA . GLU A 1 83 ? -16.272 13.739 -0.317 1.00 96.06 83 GLU A CA 1
ATOM 684 C C . GLU A 1 83 ? -16.733 12.298 -0.022 1.00 96.06 83 GLU A C 1
ATOM 686 O O . GLU A 1 83 ? -17.657 12.098 0.768 1.00 96.06 83 GLU A O 1
ATOM 691 N N . LEU A 1 84 ? -16.052 11.287 -0.576 1.00 96.00 84 LEU A N 1
ATOM 692 C CA . LEU A 1 84 ? -16.349 9.871 -0.319 1.00 96.00 84 LEU A CA 1
ATOM 693 C C . LEU A 1 84 ? -16.143 9.481 1.150 1.00 96.00 84 LEU A C 1
ATOM 695 O O . LEU A 1 84 ? -16.983 8.802 1.738 1.00 96.00 84 LEU A O 1
ATOM 699 N N . LEU A 1 85 ? -15.045 9.924 1.764 1.00 96.25 85 LEU A N 1
ATOM 700 C CA . LEU A 1 85 ? -14.754 9.626 3.166 1.00 96.25 85 LEU A CA 1
ATOM 701 C C . LEU A 1 85 ? -15.779 10.291 4.102 1.00 96.25 85 LEU A C 1
ATOM 703 O O . LEU A 1 85 ? -16.250 9.657 5.048 1.00 96.25 85 LEU A O 1
ATOM 707 N N . GLN A 1 86 ? -16.199 11.528 3.814 1.00 94.94 86 GLN A N 1
ATOM 708 C CA . GLN A 1 86 ? -17.250 12.205 4.586 1.00 94.94 86 GLN A CA 1
ATOM 709 C C . GLN A 1 86 ? -18.593 11.474 4.509 1.00 94.94 86 GLN A C 1
ATOM 711 O O . GLN A 1 86 ? -19.290 11.382 5.519 1.00 94.94 86 GLN A O 1
ATOM 716 N N . GLN A 1 87 ? -18.952 10.920 3.345 1.00 95.50 87 GLN A N 1
AT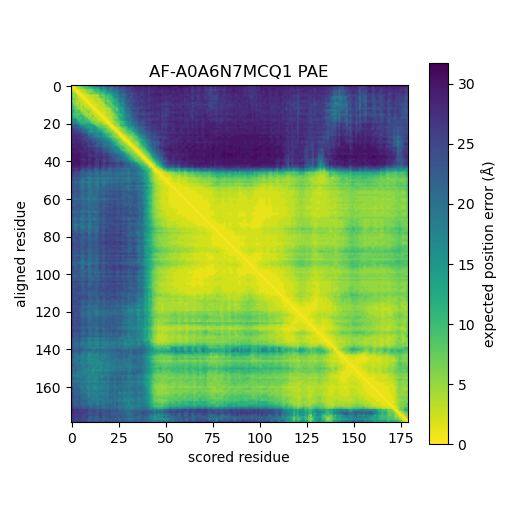OM 717 C CA . GLN A 1 87 ? -20.196 10.157 3.175 1.00 95.50 87 GLN A CA 1
ATOM 718 C C . GLN A 1 87 ? -20.264 8.917 4.071 1.00 95.50 87 GLN A C 1
ATOM 720 O O . GLN A 1 87 ? -21.354 8.524 4.485 1.00 95.50 87 GLN A O 1
ATOM 725 N N . VAL A 1 88 ? -19.116 8.323 4.401 1.00 93.12 88 VAL A N 1
ATOM 726 C CA . VAL A 1 88 ? -19.026 7.164 5.303 1.00 93.12 88 VAL A CA 1
ATOM 727 C C . VAL A 1 88 ? -18.688 7.553 6.747 1.00 93.12 88 VAL A C 1
ATOM 729 O O . VAL A 1 88 ? -18.388 6.688 7.565 1.00 93.12 88 VAL A O 1
ATOM 732 N N . GLY A 1 89 ? -18.775 8.846 7.083 1.00 93.62 89 GLY A N 1
ATOM 733 C CA . GLY A 1 89 ? -18.649 9.349 8.453 1.00 93.62 89 GLY A CA 1
ATOM 734 C C . GLY A 1 89 ? -17.215 9.503 8.964 1.00 93.62 89 GLY A C 1
ATOM 735 O O . GLY A 1 89 ? -17.016 9.650 10.168 1.00 93.62 89 GLY A O 1
ATOM 736 N N . VAL A 1 90 ? -16.211 9.484 8.084 1.00 97.50 90 VAL A N 1
ATOM 737 C CA . VAL A 1 90 ? -14.808 9.701 8.469 1.00 97.50 90 VAL A CA 1
ATOM 738 C C . VAL A 1 90 ? -14.624 11.126 8.979 1.00 97.50 90 VAL A C 1
ATOM 740 O O . VAL A 1 90 ? -15.039 12.096 8.339 1.00 97.50 90 VAL A O 1
ATOM 743 N N . ARG A 1 91 ? -13.951 11.268 10.126 1.00 97.25 91 ARG A N 1
ATOM 744 C CA . ARG A 1 91 ? -13.550 12.577 10.654 1.00 97.25 91 ARG A CA 1
ATOM 745 C C . ARG A 1 91 ? -12.482 13.173 9.738 1.00 97.25 91 ARG A C 1
ATOM 747 O O . ARG A 1 91 ? -11.449 12.545 9.513 1.00 97.25 91 ARG A O 1
ATOM 754 N N . ILE A 1 92 ? -12.702 14.397 9.258 1.00 97.50 92 ILE A N 1
ATOM 755 C CA . ILE A 1 92 ? -11.746 15.125 8.413 1.00 97.50 92 ILE A CA 1
ATOM 756 C C . ILE A 1 92 ? -11.502 16.525 8.978 1.00 97.50 92 ILE A C 1
ATOM 758 O O . ILE A 1 92 ? -12.442 17.284 9.201 1.00 97.50 92 ILE A O 1
ATOM 762 N N . ASP A 1 93 ? -10.231 16.871 9.172 1.00 97.19 93 ASP A N 1
ATOM 763 C CA . ASP A 1 93 ? -9.761 18.233 9.426 1.00 97.19 93 ASP A CA 1
ATOM 764 C C . ASP A 1 93 ? -9.413 18.867 8.069 1.00 97.19 93 ASP A C 1
ATOM 766 O O . ASP A 1 93 ? -8.381 18.552 7.469 1.00 97.19 93 ASP A O 1
ATOM 770 N N . LEU A 1 94 ? -10.309 19.711 7.546 1.00 95.19 94 LEU A N 1
ATOM 771 C CA . LEU A 1 94 ? -10.147 20.346 6.232 1.00 95.19 94 LEU A CA 1
ATOM 772 C C . LEU A 1 94 ? -9.041 21.406 6.220 1.00 95.19 94 LEU A C 1
ATOM 774 O O . LEU A 1 94 ? -8.422 21.617 5.179 1.00 95.19 94 LEU A O 1
ATOM 778 N N . GLU A 1 95 ? -8.765 22.047 7.358 1.00 95.75 95 GLU A N 1
ATOM 779 C CA . GLU A 1 95 ? -7.700 23.047 7.466 1.00 95.75 95 GLU A CA 1
ATOM 780 C C . GLU A 1 95 ? -6.329 22.376 7.380 1.00 95.75 95 GLU A C 1
ATOM 782 O O . GLU A 1 95 ? -5.453 22.820 6.637 1.00 95.75 95 GLU A O 1
ATOM 787 N N . LYS A 1 96 ? -6.156 21.257 8.093 1.00 96.38 96 LYS A N 1
ATOM 788 C CA . LYS A 1 96 ? -4.915 20.468 8.078 1.00 96.38 96 LYS A CA 1
ATOM 789 C C . LYS A 1 96 ? -4.863 19.426 6.969 1.00 96.38 96 LYS A C 1
ATOM 791 O O . LYS A 1 96 ? -3.844 18.739 6.861 1.00 96.38 96 LYS A O 1
ATOM 796 N N . LYS A 1 97 ? -5.934 19.293 6.178 1.00 96.31 97 LYS A N 1
ATOM 797 C CA . LYS A 1 97 ? -6.085 18.287 5.120 1.00 96.31 97 LYS A CA 1
ATOM 798 C C . LYS A 1 97 ? -5.789 16.870 5.628 1.00 96.31 97 LYS A C 1
ATOM 800 O O . LYS A 1 97 ? -4.981 16.149 5.045 1.00 96.31 97 LYS A O 1
ATOM 805 N N . ARG A 1 98 ? -6.395 16.481 6.754 1.00 98.06 98 ARG A N 1
ATOM 806 C CA . ARG A 1 98 ? -6.205 15.152 7.364 1.00 98.06 98 ARG A CA 1
ATOM 807 C C . ARG A 1 98 ? -7.507 14.400 7.542 1.00 98.06 98 ARG A C 1
ATOM 809 O O . ARG A 1 98 ? -8.472 14.967 8.042 1.00 98.06 98 ARG A O 1
ATOM 816 N N . ALA A 1 99 ? -7.493 13.116 7.208 1.00 98.19 99 ALA A N 1
ATOM 817 C CA . ALA A 1 99 ? -8.558 12.170 7.521 1.00 98.19 99 ALA A CA 1
ATOM 818 C C . ALA A 1 99 ? -8.120 11.214 8.638 1.00 98.19 99 ALA A C 1
ATOM 820 O O . ALA A 1 99 ? -6.942 10.872 8.735 1.00 98.19 99 ALA A O 1
ATOM 821 N N . TYR A 1 100 ? -9.078 10.786 9.458 1.00 98.56 100 TYR A N 1
ATOM 822 C CA . TYR A 1 100 ? -8.855 9.920 10.617 1.00 98.56 100 TYR A CA 1
ATOM 823 C C . TYR A 1 100 ? -9.782 8.708 10.541 1.00 98.56 100 TYR A C 1
ATOM 825 O O . TYR A 1 100 ? -11.003 8.874 10.489 1.00 98.56 100 TYR A O 1
ATOM 833 N N . LEU A 1 101 ? -9.216 7.504 10.522 1.00 98.00 101 LEU A N 1
ATOM 834 C CA . LEU A 1 101 ? -9.972 6.260 10.359 1.00 98.00 101 LEU A CA 1
ATOM 835 C C . LEU A 1 101 ? -10.080 5.544 11.698 1.00 98.00 101 LEU A C 1
ATOM 837 O O . LEU A 1 101 ? -9.059 5.275 12.319 1.00 98.00 101 LEU A O 1
ATOM 841 N N . SER A 1 102 ? -11.298 5.201 12.117 1.00 97.25 102 SER A N 1
ATOM 842 C CA . SER A 1 102 ? -11.477 4.345 13.289 1.00 97.25 102 SER A CA 1
ATOM 843 C C . SER A 1 102 ? -11.092 2.891 12.970 1.00 97.25 102 SER A C 1
ATOM 845 O O . SER A 1 102 ? -11.278 2.447 11.828 1.00 97.25 102 SER A O 1
ATOM 847 N N . PRO A 1 103 ? -10.622 2.117 13.965 1.00 97.38 103 PRO A N 1
ATOM 848 C CA . PRO A 1 103 ? -10.355 0.687 13.827 1.00 97.38 103 PRO A CA 1
ATOM 849 C C . PRO A 1 103 ? -11.527 -0.092 13.214 1.00 97.38 103 PRO A C 1
ATOM 851 O O . PRO A 1 103 ? -11.322 -0.852 12.270 1.00 97.38 103 PRO A O 1
ATOM 854 N N . ASP A 1 104 ? -12.755 0.175 13.671 1.00 96.19 104 ASP A N 1
ATOM 855 C CA . ASP A 1 104 ? -13.971 -0.493 13.189 1.00 96.19 104 ASP A CA 1
ATOM 856 C C . ASP A 1 104 ? -14.233 -0.242 11.698 1.00 96.19 104 ASP A C 1
ATOM 858 O O . ASP A 1 104 ? -14.668 -1.137 10.970 1.00 96.19 104 ASP A O 1
ATOM 862 N N . LEU A 1 105 ? -13.969 0.979 11.217 1.00 95.69 105 LEU A N 1
ATOM 863 C CA . LEU A 1 105 ? -14.131 1.306 9.803 1.00 95.69 105 LEU A CA 1
ATOM 864 C C . LEU A 1 105 ? -13.072 0.600 8.951 1.00 95.69 105 LEU A C 1
ATOM 866 O O . LEU A 1 105 ? -13.389 0.131 7.859 1.00 95.69 105 LEU A O 1
ATOM 870 N N . ILE A 1 106 ? -11.835 0.513 9.451 1.00 96.56 106 ILE A N 1
ATOM 871 C CA . ILE A 1 106 ? -10.747 -0.214 8.787 1.00 96.56 106 ILE A CA 1
ATOM 872 C C . ILE A 1 106 ? -11.106 -1.699 8.676 1.00 96.56 106 ILE A C 1
ATOM 874 O O . ILE A 1 106 ? -11.005 -2.261 7.588 1.00 96.56 106 ILE A O 1
ATOM 878 N N . ASP A 1 107 ? -11.573 -2.320 9.760 1.00 96.38 107 ASP A N 1
ATOM 879 C CA . ASP A 1 107 ? -11.955 -3.737 9.764 1.00 96.38 107 ASP A CA 1
ATOM 880 C C . ASP A 1 107 ? -13.109 -4.018 8.804 1.00 96.38 107 ASP A C 1
ATOM 882 O O . ASP A 1 107 ? -13.000 -4.889 7.941 1.00 96.38 107 ASP A O 1
ATOM 886 N N . LYS A 1 108 ? -14.163 -3.198 8.851 1.00 95.25 108 LYS A N 1
ATOM 887 C CA . LYS A 1 108 ? -15.284 -3.301 7.912 1.00 95.25 108 LYS A CA 1
ATOM 888 C C . LYS A 1 108 ? -14.850 -3.126 6.453 1.00 95.25 108 LYS A C 1
ATOM 890 O O . LYS A 1 108 ? -15.398 -3.774 5.563 1.00 95.25 108 LYS A O 1
ATOM 895 N N . ALA A 1 109 ? -13.895 -2.236 6.181 1.00 94.56 109 ALA A N 1
ATOM 896 C CA . ALA A 1 109 ? -13.369 -2.055 4.833 1.00 94.56 109 ALA A CA 1
ATOM 897 C C . ALA A 1 109 ? -12.598 -3.300 4.369 1.00 94.56 109 ALA A C 1
ATOM 899 O O . ALA A 1 109 ? -12.821 -3.768 3.253 1.00 94.56 109 ALA A O 1
ATOM 900 N N . LEU A 1 110 ? -11.748 -3.872 5.227 1.00 95.19 110 LEU A N 1
ATOM 901 C CA . LEU A 1 110 ? -10.965 -5.072 4.921 1.00 95.19 110 LEU A CA 1
ATOM 902 C C . LEU A 1 110 ? -11.840 -6.311 4.685 1.00 95.19 110 LEU A C 1
ATOM 904 O O . LEU A 1 110 ? -11.519 -7.103 3.804 1.00 95.19 110 LEU A O 1
ATOM 908 N N . GLU A 1 111 ? -12.968 -6.448 5.388 1.00 96.25 111 GLU A N 1
ATOM 909 C CA . GLU A 1 111 ? -13.946 -7.528 5.158 1.00 96.25 111 GLU A CA 1
ATOM 910 C C . GLU A 1 111 ? -14.515 -7.543 3.729 1.00 96.25 111 GLU A C 1
ATOM 912 O O . GLU A 1 111 ? -14.956 -8.586 3.246 1.00 96.25 111 GLU A O 1
ATOM 917 N N . SER A 1 112 ? -14.513 -6.397 3.040 1.00 95.06 112 SER A N 1
ATOM 918 C CA . SER A 1 112 ? -15.027 -6.280 1.670 1.00 95.06 112 SER A CA 1
ATOM 919 C C . SER A 1 112 ? -14.004 -6.626 0.582 1.00 95.06 112 SER A C 1
ATOM 921 O O . SER A 1 112 ? -14.371 -6.735 -0.589 1.00 95.06 112 SER A O 1
ATOM 923 N N . VAL A 1 113 ? -12.726 -6.783 0.944 1.00 95.50 113 VAL A N 1
ATOM 924 C CA . VAL A 1 113 ? -11.634 -6.983 -0.015 1.00 95.50 113 VAL A CA 1
ATOM 925 C C . VAL A 1 113 ? -11.507 -8.472 -0.357 1.00 95.50 113 VAL A C 1
ATOM 927 O O . VAL A 1 113 ? -11.457 -9.306 0.549 1.00 95.50 113 VAL A O 1
ATOM 930 N N . PRO A 1 114 ? -11.428 -8.850 -1.647 1.00 95.25 114 PRO A N 1
ATOM 931 C CA . PRO A 1 114 ? -11.207 -10.241 -2.020 1.00 95.25 114 PRO A CA 1
ATOM 932 C C . PRO A 1 114 ? -9.795 -10.703 -1.630 1.00 95.25 114 PRO A C 1
ATOM 934 O O . PRO A 1 114 ? -8.828 -9.949 -1.724 1.00 95.25 114 PRO A O 1
ATOM 937 N N . SER A 1 115 ? -9.661 -11.970 -1.233 1.00 94.38 115 SER A N 1
ATOM 938 C CA . SER A 1 115 ? -8.366 -12.569 -0.874 1.00 94.38 115 SER A CA 1
ATOM 939 C C . SER A 1 115 ? -7.439 -12.790 -2.071 1.00 94.38 115 SER A C 1
ATOM 941 O O . SER A 1 115 ? -6.228 -12.915 -1.887 1.00 94.38 115 SER A O 1
ATOM 943 N N . THR A 1 116 ? -8.006 -12.878 -3.278 1.00 95.50 116 THR A N 1
ATOM 944 C CA . THR A 1 116 ? -7.268 -12.975 -4.538 1.00 95.50 116 THR A CA 1
ATOM 945 C C . THR A 1 116 ? -7.903 -12.106 -5.622 1.00 95.50 116 THR A C 1
ATOM 947 O O . THR A 1 116 ? -9.102 -11.822 -5.586 1.00 95.50 116 THR A O 1
ATOM 950 N N . ILE A 1 117 ? -7.098 -11.653 -6.584 1.00 95.12 117 ILE A N 1
ATOM 951 C CA . ILE A 1 117 ? -7.540 -10.811 -7.703 1.00 95.12 117 ILE A CA 1
ATOM 952 C C . ILE A 1 117 ? -6.964 -11.380 -9.009 1.00 95.12 117 ILE A C 1
ATOM 954 O O . ILE A 1 117 ? -5.742 -11.353 -9.179 1.00 95.12 117 ILE A O 1
ATOM 958 N N . PRO A 1 118 ? -7.798 -11.863 -9.951 1.00 93.12 118 PRO A N 1
ATOM 959 C CA . PRO A 1 118 ? -7.326 -12.298 -11.260 1.00 93.12 118 PRO A CA 1
ATOM 960 C C . PRO A 1 118 ? -7.025 -11.094 -12.162 1.00 93.12 118 PRO A C 1
ATOM 962 O O . PRO A 1 118 ? -7.820 -10.157 -12.277 1.00 93.12 118 PRO A O 1
ATOM 965 N N . LEU A 1 119 ? -5.880 -11.134 -12.836 1.00 91.69 119 LEU A N 1
ATOM 966 C CA . LEU A 1 119 ? -5.461 -10.175 -13.850 1.00 91.69 119 LEU A CA 1
ATOM 967 C C . LEU A 1 119 ? -5.527 -10.813 -15.235 1.00 91.69 119 LEU A C 1
ATOM 969 O O . LEU A 1 119 ? -5.096 -11.949 -15.453 1.00 91.69 119 LEU A O 1
ATOM 973 N N . PHE A 1 120 ? -6.029 -10.037 -16.191 1.00 89.62 120 PHE A N 1
ATOM 974 C CA . PHE A 1 120 ? -6.285 -10.486 -17.552 1.00 89.62 120 PHE A CA 1
ATOM 975 C C . PHE A 1 120 ? -5.422 -9.719 -18.544 1.00 89.62 120 PHE A C 1
ATOM 977 O O . PHE A 1 120 ? -5.229 -8.508 -18.428 1.00 89.62 120 PHE A O 1
ATOM 984 N N . ASN A 1 121 ? -4.943 -10.417 -19.568 1.00 86.19 121 ASN A N 1
ATOM 985 C CA . ASN A 1 121 ? -4.305 -9.762 -20.698 1.00 86.19 121 ASN A CA 1
ATOM 986 C C . ASN A 1 121 ? -5.343 -9.083 -21.609 1.00 86.19 121 ASN A C 1
ATOM 988 O O . ASN A 1 121 ? -6.555 -9.234 -21.462 1.00 86.19 121 ASN A O 1
ATOM 992 N N . ARG A 1 122 ? -4.854 -8.373 -22.630 1.00 87.25 122 ARG A N 1
ATOM 993 C CA . ARG A 1 122 ? -5.697 -7.658 -23.604 1.00 87.25 122 ARG A CA 1
ATOM 994 C C . ARG A 1 122 ? -6.669 -8.546 -24.390 1.00 87.25 122 ARG A C 1
ATOM 996 O O . ARG A 1 122 ? -7.633 -8.021 -24.934 1.00 87.25 122 ARG A O 1
ATOM 1003 N N . ALA A 1 123 ? -6.405 -9.848 -24.492 1.00 91.69 123 ALA A N 1
ATOM 1004 C CA . ALA A 1 123 ? -7.301 -10.803 -25.143 1.00 91.69 123 ALA A CA 1
ATOM 1005 C C . ALA A 1 123 ? -8.395 -11.329 -24.193 1.00 91.69 123 ALA A C 1
ATOM 1007 O O . ALA A 1 123 ? -9.238 -12.111 -24.620 1.00 91.69 123 ALA A O 1
ATOM 1008 N N . GLY A 1 124 ? -8.392 -10.903 -22.925 1.00 92.12 124 GLY A N 1
ATOM 1009 C CA . GLY A 1 124 ? -9.333 -11.359 -21.905 1.00 92.12 124 GLY A CA 1
ATOM 10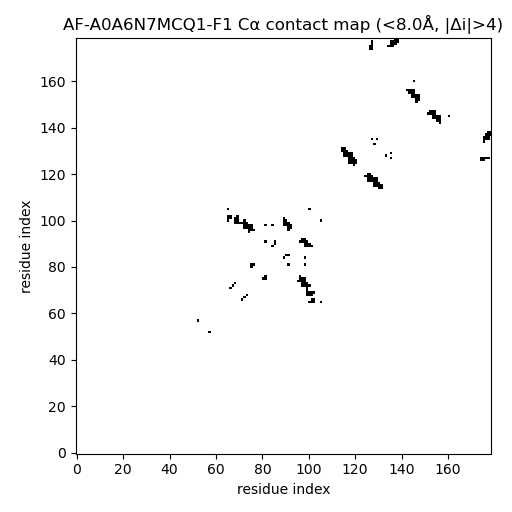10 C C . GLY A 1 124 ? -8.975 -12.716 -21.302 1.00 92.12 124 GLY A C 1
ATOM 1011 O O . GLY A 1 124 ? -9.810 -13.310 -20.629 1.00 92.12 124 GLY A O 1
ATOM 1012 N N . HIS A 1 125 ? -7.760 -13.224 -21.530 1.00 89.44 125 HIS A N 1
ATOM 1013 C CA . HIS A 1 125 ? -7.297 -14.439 -20.863 1.00 89.44 125 HIS A CA 1
ATOM 1014 C C . HIS A 1 125 ? -6.673 -14.080 -19.520 1.00 89.44 125 HIS A C 1
ATOM 1016 O O . HIS A 1 125 ? -5.867 -13.149 -19.446 1.00 89.44 125 HIS A O 1
ATOM 1022 N N . GLU A 1 126 ? -7.026 -14.832 -18.485 1.00 88.81 126 GLU A N 1
ATOM 1023 C CA . GLU A 1 126 ? -6.377 -14.738 -17.182 1.00 88.81 126 GLU A CA 1
ATOM 1024 C C . GLU A 1 126 ? -4.901 -15.118 -17.328 1.00 88.81 126 GLU A C 1
ATOM 1026 O O . GLU A 1 126 ? -4.568 -16.115 -17.975 1.00 88.81 126 GLU A O 1
ATOM 1031 N N . VAL A 1 127 ? -4.018 -14.284 -16.786 1.00 87.31 127 VAL A N 1
ATOM 1032 C CA . VAL A 1 127 ? -2.565 -14.474 -16.889 1.00 87.31 127 VAL A CA 1
ATOM 1033 C C . VAL A 1 127 ? -1.869 -14.512 -15.541 1.00 87.31 127 VAL A C 1
ATOM 1035 O O . VAL A 1 127 ? -0.826 -15.146 -15.448 1.00 87.31 127 VAL A O 1
ATOM 1038 N N . VAL A 1 128 ? -2.422 -13.852 -14.522 1.00 88.19 128 VAL A N 1
ATOM 1039 C CA . VAL A 1 128 ? -1.840 -13.762 -13.179 1.00 88.19 128 VAL A CA 1
ATOM 1040 C C . VAL A 1 128 ? -2.968 -13.728 -12.151 1.00 88.19 128 VAL A C 1
ATOM 1042 O O . VAL A 1 128 ? -3.951 -13.027 -12.355 1.00 88.19 128 VAL A O 1
ATOM 1045 N N . GLU A 1 129 ? -2.807 -14.421 -11.027 1.00 91.38 129 GLU A N 1
ATOM 1046 C CA . GLU A 1 129 ? -3.668 -14.274 -9.851 1.00 91.38 129 GLU A CA 1
ATOM 1047 C C . GLU A 1 129 ? -2.863 -13.633 -8.712 1.00 91.38 129 GLU A C 1
ATOM 1049 O O . GLU A 1 129 ? -1.899 -14.216 -8.211 1.00 91.38 129 GLU A O 1
ATOM 1054 N N . LEU A 1 130 ? -3.261 -12.431 -8.288 1.00 92.50 130 LEU A N 1
ATOM 1055 C CA . LEU A 1 130 ? -2.666 -11.752 -7.139 1.00 92.50 130 LEU A CA 1
ATOM 1056 C C . LEU A 1 130 ? -3.241 -12.321 -5.848 1.00 92.50 130 LEU A C 1
ATOM 1058 O O . LEU A 1 130 ? -4.453 -12.280 -5.660 1.00 92.50 130 LEU A O 1
ATOM 1062 N N . GLY A 1 131 ? -2.382 -12.776 -4.940 1.00 90.81 131 GLY A N 1
ATOM 1063 C CA . GLY A 1 131 ? -2.774 -13.271 -3.620 1.00 90.81 131 GLY A CA 1
ATOM 1064 C C . GLY A 1 131 ? -2.342 -14.714 -3.372 1.00 90.81 131 GLY A C 1
ATOM 1065 O O . GLY A 1 131 ? -1.630 -15.320 -4.173 1.00 90.81 131 GLY A O 1
ATOM 1066 N N . GLY A 1 132 ? -2.745 -15.252 -2.219 1.00 88.31 132 GLY A N 1
ATOM 1067 C CA . GLY A 1 132 ? -2.291 -16.564 -1.756 1.00 88.31 132 GLY A CA 1
ATOM 1068 C C . GLY A 1 132 ? -0.763 -16.652 -1.667 1.00 88.31 132 GLY A C 1
ATOM 1069 O O . GLY A 1 132 ? -0.105 -15.707 -1.236 1.00 88.31 132 GLY A O 1
ATOM 1070 N N . ASP A 1 133 ? -0.214 -17.778 -2.122 1.00 87.38 133 ASP A N 1
ATOM 1071 C CA . ASP A 1 133 ? 1.232 -18.039 -2.165 1.00 87.38 133 ASP A CA 1
ATOM 1072 C C . ASP A 1 133 ? 1.840 -17.778 -3.560 1.00 87.38 133 ASP A C 1
ATOM 1074 O O . ASP A 1 133 ? 2.923 -18.289 -3.881 1.00 87.38 133 ASP A O 1
ATOM 1078 N N . ASN A 1 134 ? 1.130 -17.044 -4.428 1.00 87.69 134 ASN A N 1
ATOM 1079 C CA . ASN A 1 134 ? 1.607 -16.710 -5.769 1.00 87.69 134 ASN A CA 1
ATOM 1080 C C . ASN A 1 134 ? 2.694 -15.631 -5.688 1.00 87.69 134 ASN A C 1
ATOM 1082 O O . ASN A 1 134 ? 2.530 -14.601 -5.035 1.00 87.69 134 ASN A O 1
ATOM 1086 N N . VAL A 1 135 ? 3.804 -15.843 -6.399 1.00 86.69 135 VAL A N 1
ATOM 1087 C CA . VAL A 1 135 ? 4.868 -14.843 -6.553 1.00 86.69 135 VAL A CA 1
ATOM 1088 C C . VAL A 1 135 ? 4.717 -14.218 -7.929 1.00 86.69 135 VAL A C 1
ATOM 1090 O O . VAL A 1 135 ? 4.919 -14.888 -8.937 1.00 86.69 135 VAL A O 1
ATOM 1093 N N . CYS A 1 136 ? 4.349 -12.942 -7.953 1.00 85.81 136 CYS A N 1
ATOM 1094 C CA . CYS A 1 136 ? 4.135 -12.187 -9.181 1.00 85.81 136 CYS A CA 1
ATOM 1095 C C . CYS A 1 136 ? 5.209 -11.105 -9.294 1.00 85.81 136 CYS A C 1
ATOM 1097 O O . CYS A 1 136 ? 5.445 -10.368 -8.335 1.00 85.81 136 CYS A O 1
ATOM 1099 N N . PHE A 1 137 ? 5.863 -11.010 -10.448 1.00 83.19 137 PHE A N 1
ATOM 1100 C CA . PHE A 1 137 ? 6.918 -10.025 -10.678 1.00 83.19 137 PHE A CA 1
ATOM 1101 C C . PHE A 1 137 ? 6.362 -8.790 -11.388 1.00 83.19 137 PHE A C 1
ATOM 1103 O O . PHE A 1 137 ? 5.693 -8.913 -12.409 1.00 83.19 137 PHE A O 1
ATOM 1110 N N . ASP A 1 138 ? 6.684 -7.611 -10.869 1.00 83.75 138 ASP A N 1
ATOM 1111 C CA . ASP A 1 138 ? 6.391 -6.313 -11.481 1.00 83.75 138 ASP A CA 1
ATOM 1112 C C . ASP A 1 138 ? 7.730 -5.600 -11.741 1.00 83.75 138 ASP A C 1
ATOM 1114 O O . ASP A 1 138 ? 8.593 -5.583 -10.849 1.00 83.75 138 ASP A O 1
ATOM 1118 N N . PRO A 1 139 ? 7.991 -5.086 -12.956 1.00 81.94 139 PRO A N 1
ATOM 1119 C CA . PRO A 1 139 ? 9.192 -4.301 -13.213 1.00 81.94 139 PRO A CA 1
ATOM 1120 C C . PRO A 1 139 ? 9.228 -3.029 -12.357 1.00 81.94 139 PRO A C 1
ATOM 1122 O O . PRO A 1 139 ? 8.207 -2.461 -11.989 1.00 81.94 139 PRO A O 1
ATOM 1125 N N . GLY A 1 140 ? 10.436 -2.537 -12.074 1.00 79.31 140 GLY A N 1
ATOM 1126 C CA . GLY A 1 140 ? 10.605 -1.304 -11.306 1.00 79.31 140 GLY A CA 1
ATOM 1127 C C . GLY A 1 140 ? 9.879 -0.111 -11.944 1.00 79.31 140 GLY A C 1
ATOM 1128 O O . GLY A 1 140 ? 10.032 0.161 -13.135 1.00 79.31 140 GLY A O 1
ATOM 1129 N N . SER A 1 141 ? 9.117 0.626 -11.136 1.00 81.94 141 SER A N 1
ATOM 1130 C CA . SER A 1 141 ? 8.343 1.786 -11.582 1.00 81.94 141 SER A CA 1
ATOM 1131 C C . SER A 1 141 ? 9.173 3.075 -11.651 1.00 81.94 141 SER A C 1
ATOM 1133 O O . SER A 1 141 ? 10.025 3.314 -10.797 1.00 81.94 141 SER A O 1
ATOM 1135 N N . ALA A 1 142 ? 8.829 3.954 -12.599 1.00 80.81 142 ALA A N 1
ATOM 1136 C CA . ALA A 1 142 ? 9.209 5.375 -12.632 1.00 80.81 142 ALA A CA 1
ATOM 1137 C C . ALA A 1 142 ? 10.721 5.687 -12.552 1.00 80.81 142 ALA A C 1
ATOM 1139 O O . ALA A 1 142 ? 11.132 6.650 -11.903 1.00 80.81 142 ALA A O 1
ATOM 1140 N N . ALA A 1 143 ? 11.558 4.915 -13.250 1.00 85.69 143 ALA A N 1
ATOM 1141 C CA . ALA A 1 143 ? 12.975 5.240 -13.391 1.00 85.69 143 ALA A CA 1
ATOM 1142 C C . ALA A 1 143 ? 13.159 6.559 -14.170 1.00 85.69 143 ALA A C 1
ATOM 1144 O O . ALA A 1 143 ? 13.023 6.596 -15.391 1.00 85.69 143 ALA A O 1
ATOM 1145 N N . LEU A 1 144 ? 13.463 7.652 -13.460 1.00 91.50 144 LEU A N 1
ATOM 1146 C CA . LEU A 1 144 ? 13.774 8.956 -14.070 1.00 91.50 144 LEU A CA 1
ATOM 1147 C C . LEU A 1 144 ? 15.171 8.985 -14.700 1.00 91.50 144 LEU A C 1
ATOM 1149 O O . LEU A 1 144 ? 15.420 9.755 -15.625 1.00 91.50 144 LEU A O 1
ATOM 1153 N N . ASN A 1 145 ? 16.062 8.128 -14.206 1.00 93.38 145 ASN A N 1
ATOM 1154 C CA . ASN A 1 145 ? 17.423 7.961 -14.688 1.00 93.38 145 ASN A CA 1
ATOM 1155 C C . ASN A 1 145 ? 17.671 6.499 -15.054 1.00 93.38 145 ASN A C 1
ATOM 1157 O O . ASN A 1 145 ? 17.167 5.591 -14.391 1.00 93.38 145 ASN A O 1
ATOM 1161 N N . VAL A 1 146 ? 18.478 6.289 -16.087 1.00 93.62 146 VAL A N 1
ATOM 1162 C CA . VAL A 1 146 ? 18.872 4.976 -16.598 1.00 93.62 146 VAL A CA 1
ATOM 1163 C C . VAL A 1 146 ? 20.390 4.892 -16.586 1.00 93.62 146 VAL A C 1
ATOM 1165 O O . VAL A 1 146 ? 21.072 5.838 -16.982 1.00 93.62 146 VAL A O 1
ATOM 1168 N N . LEU A 1 147 ? 20.908 3.753 -16.131 1.00 93.69 147 LEU A N 1
ATOM 1169 C CA . LEU A 1 147 ? 22.300 3.380 -16.344 1.00 93.69 147 LEU A CA 1
ATOM 1170 C C . LEU A 1 147 ? 22.434 2.880 -17.782 1.00 93.69 147 LEU A C 1
ATOM 1172 O O . LEU A 1 147 ? 21.882 1.831 -18.120 1.00 93.69 147 LEU A O 1
ATOM 1176 N N . ASP A 1 148 ? 23.121 3.642 -18.626 1.00 91.44 148 ASP A N 1
ATOM 1177 C CA . ASP A 1 148 ? 23.314 3.281 -20.023 1.00 91.44 148 ASP A CA 1
ATOM 1178 C C . ASP A 1 148 ? 24.271 2.079 -20.121 1.00 91.44 148 ASP A C 1
ATOM 1180 O O . ASP A 1 148 ? 25.413 2.170 -19.663 1.00 91.44 148 ASP A O 1
ATOM 1184 N N . PRO A 1 149 ? 23.842 0.934 -20.679 1.00 88.19 149 PRO A N 1
ATOM 1185 C CA . PRO A 1 149 ? 24.686 -0.253 -20.751 1.00 88.19 149 PRO A CA 1
ATOM 1186 C C . PRO A 1 149 ? 25.853 -0.110 -21.739 1.00 88.19 149 PRO A C 1
ATOM 1188 O O . PRO A 1 149 ? 26.810 -0.874 -21.633 1.00 88.19 149 PRO A O 1
ATOM 1191 N N . GLU A 1 150 ? 25.791 0.824 -22.694 1.00 92.38 150 GLU A N 1
ATOM 1192 C CA . GLU A 1 150 ? 26.862 1.037 -23.673 1.00 92.38 150 GLU A CA 1
ATOM 1193 C C . GLU A 1 150 ? 27.990 1.892 -23.095 1.00 92.38 150 GLU A C 1
ATOM 1195 O O . GLU A 1 150 ? 29.167 1.592 -23.303 1.00 92.38 150 GLU A O 1
ATOM 1200 N N . THR A 1 151 ? 27.641 2.949 -22.357 1.00 94.69 151 THR A N 1
ATOM 1201 C CA . THR A 1 151 ? 28.624 3.895 -21.804 1.00 94.69 151 THR A CA 1
ATOM 1202 C C . THR A 1 151 ? 28.983 3.609 -20.347 1.00 94.69 151 THR A C 1
ATOM 1204 O O . THR A 1 151 ? 30.050 4.012 -19.891 1.00 94.69 151 THR A O 1
ATOM 1207 N N . GLY A 1 152 ? 28.116 2.911 -19.609 1.00 95.44 152 GLY A N 1
ATOM 1208 C CA . GLY A 1 152 ? 28.231 2.718 -18.163 1.00 95.44 152 GLY A CA 1
ATOM 1209 C C . GLY A 1 152 ? 27.902 3.970 -17.341 1.00 95.44 152 GLY A C 1
ATOM 1210 O O . GLY A 1 152 ? 28.134 3.976 -16.132 1.00 95.44 152 GLY A O 1
ATOM 1211 N N . GLU A 1 153 ? 27.378 5.026 -17.967 1.00 96.88 153 GLU A N 1
ATOM 1212 C CA . GLU A 1 153 ? 27.047 6.290 -17.307 1.00 96.88 153 GLU A CA 1
ATOM 1213 C C . GLU A 1 153 ? 25.542 6.425 -17.051 1.00 96.88 153 GLU A C 1
ATOM 1215 O O . GLU A 1 153 ? 24.701 5.932 -17.805 1.00 96.88 153 GLU A O 1
ATOM 1220 N N . THR A 1 154 ? 25.186 7.132 -15.979 1.00 96.81 154 THR A N 1
ATOM 1221 C CA . THR A 1 154 ? 23.789 7.459 -15.677 1.00 96.81 154 THR A CA 1
ATOM 1222 C C . THR A 1 154 ? 23.339 8.660 -16.498 1.00 96.81 154 THR A C 1
ATOM 1224 O O . THR A 1 154 ? 23.982 9.709 -16.485 1.00 96.81 154 THR A O 1
ATOM 1227 N N . ARG A 1 155 ? 22.181 8.543 -17.147 1.00 96.06 155 ARG A N 1
ATOM 1228 C CA . ARG A 1 155 ? 21.537 9.629 -17.896 1.00 96.06 155 ARG A CA 1
ATOM 1229 C C . ARG A 1 155 ? 20.042 9.697 -17.605 1.00 96.06 155 ARG A C 1
ATOM 1231 O O . ARG A 1 155 ? 19.459 8.732 -17.114 1.00 96.06 155 ARG A O 1
ATOM 1238 N N . ASN A 1 156 ? 19.411 10.813 -17.967 1.00 96.69 156 ASN A N 1
ATOM 1239 C CA . ASN A 1 156 ? 17.951 10.913 -17.942 1.00 96.69 156 ASN A CA 1
ATOM 1240 C C . ASN A 1 156 ? 17.328 9.826 -18.830 1.00 96.69 156 ASN A C 1
ATOM 1242 O O . ASN A 1 156 ? 17.824 9.536 -19.928 1.00 96.69 156 ASN A O 1
ATOM 1246 N N . ALA A 1 157 ? 16.226 9.253 -18.354 1.00 94.25 157 ALA A N 1
ATOM 1247 C CA . ALA A 1 157 ? 15.428 8.316 -19.123 1.00 94.25 157 ALA A CA 1
ATOM 1248 C C . ALA A 1 157 ? 14.789 9.016 -20.330 1.00 94.25 157 ALA A C 1
ATOM 1250 O O . ALA A 1 157 ? 14.297 10.144 -20.240 1.00 94.25 157 ALA A O 1
ATOM 1251 N N . VAL A 1 158 ? 14.757 8.321 -21.462 1.00 94.00 158 VAL A N 1
ATOM 1252 C CA . VAL A 1 158 ? 14.018 8.719 -22.661 1.00 94.00 158 VAL A CA 1
ATOM 1253 C C . VAL A 1 158 ? 12.961 7.670 -22.991 1.00 94.00 158 VAL A C 1
ATOM 1255 O O . VAL A 1 158 ? 13.047 6.520 -22.567 1.00 94.00 158 VAL A O 1
ATOM 1258 N N . THR A 1 159 ? 11.964 8.026 -23.806 1.00 94.31 159 THR A N 1
ATOM 1259 C CA . THR A 1 159 ? 10.871 7.112 -24.196 1.00 94.31 159 THR A CA 1
ATOM 1260 C C . THR A 1 159 ? 11.370 5.774 -24.749 1.00 94.31 159 THR A C 1
ATOM 1262 O O . THR A 1 159 ? 10.731 4.742 -24.549 1.00 94.31 159 THR A O 1
ATOM 1265 N N . MET A 1 160 ? 12.518 5.773 -25.432 1.00 94.00 160 MET A N 1
ATOM 1266 C CA . MET A 1 160 ? 13.088 4.549 -25.989 1.00 94.00 160 MET A CA 1
ATOM 1267 C C . MET A 1 160 ? 13.505 3.545 -24.907 1.00 94.00 160 MET A C 1
ATOM 1269 O O . MET A 1 160 ? 13.332 2.347 -25.113 1.00 94.00 160 MET A O 1
ATOM 1273 N N . ASP A 1 161 ? 13.960 4.010 -23.741 1.00 92.06 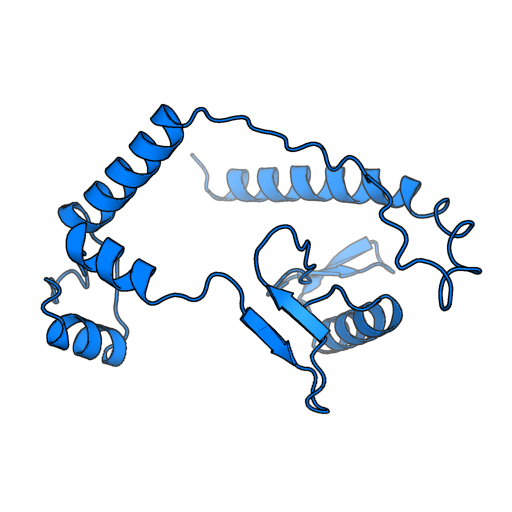161 ASP A N 1
ATOM 1274 C CA . ASP A 1 161 ? 14.316 3.127 -22.625 1.00 92.06 161 ASP A CA 1
ATOM 1275 C C . ASP A 1 161 ? 13.090 2.352 -22.134 1.00 92.06 161 ASP A C 1
ATOM 1277 O O . ASP A 1 161 ? 13.157 1.144 -21.919 1.00 92.06 161 ASP A O 1
ATOM 1281 N N . PHE A 1 162 ? 11.936 3.021 -22.045 1.00 90.38 162 PHE A N 1
ATOM 1282 C CA . PHE A 1 162 ? 10.678 2.376 -21.667 1.00 90.38 162 PHE A CA 1
ATOM 1283 C C . PHE A 1 162 ? 10.212 1.356 -22.715 1.00 90.38 162 PHE A C 1
ATOM 1285 O O . PHE A 1 162 ? 9.773 0.260 -22.371 1.00 90.38 162 PHE A O 1
ATOM 1292 N N . ILE A 1 163 ? 10.352 1.676 -24.007 1.00 91.81 163 ILE A N 1
ATOM 1293 C CA . ILE A 1 163 ? 10.031 0.738 -25.095 1.00 91.81 163 ILE A CA 1
ATOM 1294 C C . ILE A 1 163 ? 10.944 -0.492 -25.037 1.00 91.81 163 ILE A C 1
ATOM 1296 O O . ILE A 1 163 ? 10.469 -1.616 -25.216 1.00 91.81 163 ILE A O 1
ATOM 1300 N N . HIS A 1 164 ? 12.242 -0.297 -24.800 1.00 89.56 164 HIS A N 1
ATOM 1301 C CA . HIS A 1 164 ? 13.203 -1.390 -24.665 1.00 89.56 164 HIS A CA 1
ATOM 1302 C C . HIS A 1 164 ? 12.884 -2.264 -23.455 1.00 89.56 164 HIS A C 1
ATOM 1304 O O . HIS A 1 164 ? 12.787 -3.479 -23.614 1.00 89.56 164 HIS A O 1
ATOM 1310 N N . LEU A 1 165 ? 12.618 -1.659 -22.294 1.00 87.06 165 LEU A N 1
ATOM 1311 C CA . LEU A 1 165 ? 12.185 -2.380 -21.101 1.00 87.06 165 LEU A CA 1
ATOM 1312 C C . LEU A 1 165 ? 10.935 -3.220 -21.390 1.00 87.06 165 LEU A C 1
ATOM 1314 O O . LEU A 1 165 ? 10.940 -4.422 -21.146 1.00 87.06 165 LEU A O 1
ATOM 1318 N N . GLY A 1 166 ? 9.896 -2.629 -21.987 1.00 86.88 166 GLY A N 1
ATOM 1319 C CA . GLY A 1 166 ? 8.664 -3.348 -22.319 1.00 86.88 166 GLY A CA 1
ATOM 1320 C C . GLY A 1 166 ? 8.883 -4.529 -23.273 1.00 86.88 166 GLY A C 1
ATOM 1321 O O . GLY A 1 166 ? 8.294 -5.594 -23.088 1.00 86.88 166 GLY A O 1
ATOM 1322 N N . ARG A 1 167 ? 9.753 -4.380 -24.281 1.00 86.75 167 ARG A N 1
ATOM 1323 C CA . ARG A 1 167 ? 10.099 -5.469 -25.213 1.00 86.75 167 ARG A CA 1
ATOM 1324 C C . ARG A 1 167 ? 10.876 -6.590 -24.535 1.00 86.75 167 ARG A C 1
ATOM 1326 O O . ARG A 1 167 ? 10.541 -7.755 -24.740 1.00 86.75 167 ARG A O 1
ATOM 1333 N N . GLU A 1 168 ? 11.890 -6.244 -23.748 1.00 84.94 168 GLU A N 1
ATOM 1334 C CA . GLU A 1 168 ? 12.704 -7.234 -23.044 1.00 84.94 168 GLU A CA 1
ATOM 1335 C C . GLU A 1 168 ? 11.886 -7.990 -22.007 1.00 84.94 168 GLU A C 1
ATOM 1337 O O . GLU A 1 168 ? 11.997 -9.212 -21.936 1.00 84.94 168 GLU A O 1
ATOM 1342 N N . LEU A 1 169 ? 10.997 -7.298 -21.285 1.00 83.00 169 LEU A N 1
ATOM 1343 C CA . LEU A 1 169 ? 10.031 -7.949 -20.413 1.00 83.00 169 LEU A CA 1
ATOM 1344 C C . LEU A 1 169 ? 9.233 -8.965 -21.218 1.00 83.00 169 LEU A C 1
ATOM 1346 O O . LEU A 1 169 ? 9.404 -10.152 -20.969 1.00 83.00 169 LEU A O 1
ATOM 1350 N N . MET A 1 170 ? 8.488 -8.549 -22.253 1.00 78.06 170 MET A N 1
ATOM 1351 C CA . MET A 1 170 ? 7.682 -9.460 -23.087 1.00 78.06 170 MET A CA 1
ATOM 1352 C C . MET A 1 170 ? 8.457 -10.672 -23.631 1.00 78.06 170 MET A C 1
ATOM 1354 O O . MET A 1 170 ? 7.869 -11.737 -23.800 1.00 78.06 170 MET A O 1
ATOM 1358 N N . ARG A 1 171 ? 9.763 -10.535 -23.898 1.00 79.25 171 ARG A N 1
ATOM 1359 C CA . ARG A 1 171 ? 10.632 -11.643 -24.327 1.00 79.25 171 ARG A CA 1
ATOM 1360 C C . ARG A 1 171 ? 10.930 -12.640 -23.203 1.00 79.25 171 ARG A C 1
ATOM 1362 O O . ARG A 1 171 ? 11.043 -13.834 -23.469 1.00 79.25 171 ARG A O 1
ATOM 1369 N N . ILE A 1 172 ? 11.103 -12.155 -21.977 1.00 73.88 172 ILE A N 1
ATOM 1370 C CA . ILE A 1 172 ? 11.469 -12.950 -20.798 1.00 73.88 172 ILE A CA 1
ATOM 1371 C C . ILE A 1 172 ? 10.231 -13.584 -20.138 1.00 73.88 172 ILE A C 1
ATOM 1373 O O . ILE A 1 172 ? 10.368 -14.615 -19.475 1.00 73.88 172 ILE A O 1
ATOM 1377 N N . LEU A 1 173 ? 9.030 -13.017 -20.325 1.00 62.91 173 LEU A N 1
ATOM 1378 C CA . LEU A 1 173 ? 7.834 -13.434 -19.585 1.00 62.91 173 LEU A CA 1
ATOM 1379 C C . LEU A 1 173 ? 7.398 -14.875 -19.914 1.00 62.91 173 LEU A C 1
ATOM 1381 O O . LEU A 1 173 ? 6.806 -15.158 -20.957 1.00 62.91 173 LEU A O 1
ATOM 1385 N N . SER A 1 174 ? 7.600 -15.777 -18.950 1.00 56.28 174 SER A N 1
ATOM 1386 C CA . SER A 1 174 ? 6.606 -16.802 -18.616 1.00 56.28 174 SER A CA 1
ATOM 1387 C C . SER A 1 174 ? 5.428 -16.151 -17.868 1.00 56.28 174 SER A C 1
ATOM 1389 O O . SER A 1 174 ? 5.525 -15.003 -17.446 1.00 56.28 174 SER A O 1
ATOM 1391 N N . SER A 1 175 ? 4.305 -16.856 -17.731 1.00 56.09 175 SER A N 1
ATOM 1392 C CA . SER A 1 175 ? 2.991 -16.409 -17.224 1.00 56.09 175 SER A CA 1
ATOM 1393 C C . SER A 1 175 ? 2.929 -15.928 -15.752 1.00 56.09 175 SER A C 1
ATOM 1395 O O . SER A 1 175 ? 1.983 -16.250 -15.052 1.00 56.09 175 SER A O 1
ATOM 1397 N N . GLU A 1 176 ? 3.932 -15.209 -15.246 1.00 59.69 176 GLU A N 1
ATOM 1398 C CA . GLU A 1 176 ? 4.090 -14.867 -13.816 1.00 59.69 176 GLU A CA 1
ATOM 1399 C C . GLU A 1 176 ? 4.417 -13.377 -13.580 1.00 59.69 176 GLU A C 1
ATOM 1401 O O . GLU A 1 176 ? 4.857 -12.987 -12.497 1.00 59.69 176 GLU A O 1
ATOM 1406 N N . PHE A 1 177 ? 4.227 -12.527 -14.592 1.00 61.16 177 PHE A N 1
ATOM 1407 C CA . PHE A 1 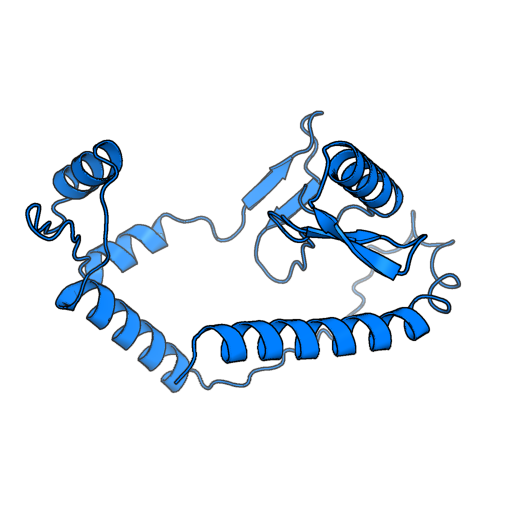177 ? 4.543 -11.099 -14.518 1.00 61.16 177 PHE A CA 1
ATOM 1408 C C . PHE A 1 177 ? 3.303 -10.228 -14.679 1.00 61.16 177 PHE A C 1
ATOM 1410 O O . PHE A 1 177 ? 2.437 -10.499 -15.513 1.00 61.16 177 PHE A O 1
ATOM 1417 N N . ILE A 1 178 ? 3.272 -9.158 -13.896 1.00 58.34 178 ILE A N 1
ATOM 1418 C CA . ILE A 1 178 ? 2.305 -8.070 -13.967 1.00 58.34 178 ILE A CA 1
ATOM 1419 C C . ILE A 1 178 ? 2.962 -6.985 -14.832 1.00 58.34 178 ILE A C 1
ATOM 1421 O O . ILE A 1 178 ? 4.117 -6.633 -14.597 1.00 58.34 178 ILE A O 1
ATOM 1425 N N . VAL A 1 179 ? 2.274 -6.526 -15.879 1.00 53.34 179 VAL A N 1
ATOM 1426 C CA . VAL A 1 179 ? 2.709 -5.427 -16.765 1.00 53.34 179 VAL A CA 1
ATOM 1427 C C . VAL A 1 179 ? 1.579 -4.422 -16.883 1.00 53.34 179 VAL A C 1
ATOM 1429 O O . VAL A 1 179 ? 0.423 -4.886 -17.025 1.00 53.34 179 VAL A O 1
#

Secondary structure (DSSP, 8-state):
--HHHHHHHHHHHHHHHHHHHTTTGGG-TTS-SS-SS---------------S-HHHHHHHHHHHHHHHHHT-EE---HHHHHHHHHTT-EEETTTTEEE--HHHHHHHHHTS-SEEEEE-TTS-EEEEEETT---B-PPP--SEEE-TTT--EEE--HHHHHHHHHHHHHH--S-B--

pLDDT: mean 78.18, std 24.0, range [31.84, 98.62]

Foldseek 3Di:
DDPVVVVVVVVVVVVVVVVVCVVVPVPPPPPPDPPPPDDPDPPVPDDDDDDPDDPVRVVVVVVVVLVCLAPVFDAADPPVVVVVCVVVPWDADVVRRGTHDHPVNVVVVVVPDDQKDFDADPVRDTQEIPHDPAQADEPDPDDQWDQDPVPRDIDGDDPVVVVVVVVVCVVPDDSRYDD